Protein AF-0000000076176152 (afdb_homodimer)

Structure (mmCIF, N/CA/C/O backbone):
data_AF-0000000076176152-model_v1
#
loop_
_entity.id
_entity.type
_entity.pdbx_description
1 polymer 'Uncharacterized protein'
#
loop_
_atom_site.group_PDB
_atom_site.id
_atom_site.type_symbol
_atom_site.label_atom_id
_atom_site.label_alt_id
_atom_site.label_comp_id
_atom_site.label_asym_id
_atom_site.label_entity_id
_atom_site.label_seq_id
_atom_site.pdbx_PDB_ins_code
_atom_site.Cartn_x
_atom_site.Cartn_y
_atom_site.Cartn_z
_atom_site.occupancy
_atom_site.B_iso_or_equiv
_atom_site.auth_seq_id
_atom_site.auth_comp_id
_atom_site.auth_asym_id
_atom_site.auth_atom_id
_atom_site.pdbx_PDB_model_num
ATOM 1 N N . LEU A 1 1 ? -5.02 22.609 -7.27 1 55.72 1 LEU A N 1
ATOM 2 C CA . LEU A 1 1 ? -5.41 21.344 -6.672 1 55.72 1 LEU A CA 1
ATOM 3 C C . LEU A 1 1 ? -4.227 20.688 -5.973 1 55.72 1 LEU A C 1
ATOM 5 O O . LEU A 1 1 ? -3.133 20.594 -6.535 1 55.72 1 LEU A O 1
ATOM 9 N N . HIS A 1 2 ? -4.285 20.516 -4.711 1 80.12 2 HIS A N 1
ATOM 10 C CA . HIS A 1 2 ? -3.158 20.141 -3.863 1 80.12 2 HIS A CA 1
ATOM 11 C C . HIS A 1 2 ? -3.021 18.625 -3.76 1 80.12 2 HIS A C 1
ATOM 13 O O . HIS A 1 2 ? -4.023 17.906 -3.781 1 80.12 2 HIS A O 1
ATOM 19 N N . GLU A 1 3 ? -1.882 18.219 -3.873 1 90.06 3 GLU A N 1
ATOM 20 C CA . GLU A 1 3 ? -1.58 16.828 -3.58 1 90.06 3 GLU A CA 1
ATOM 21 C C . GLU A 1 3 ? -1.782 16.516 -2.1 1 90.06 3 GLU A C 1
ATOM 23 O O . GLU A 1 3 ? -1.486 17.344 -1.239 1 90.06 3 GLU A O 1
ATOM 28 N N . LYS A 1 4 ? -2.385 15.344 -1.903 1 93.75 4 LYS A N 1
ATOM 29 C CA . LYS A 1 4 ? -2.682 14.945 -0.53 1 93.75 4 LYS A CA 1
ATOM 30 C C . LYS A 1 4 ? -2.088 13.578 -0.216 1 93.75 4 LYS A C 1
ATOM 32 O O . LYS A 1 4 ? -1.92 12.742 -1.111 1 93.75 4 LYS A O 1
ATOM 37 N N . LEU A 1 5 ? -1.792 13.422 1.009 1 95.94 5 LEU A N 1
ATOM 38 C CA . LEU A 1 5 ? -1.382 12.141 1.573 1 95.94 5 LEU A CA 1
ATOM 39 C C . LEU A 1 5 ? -2.301 11.734 2.719 1 95.94 5 LEU A C 1
ATOM 41 O O . LEU A 1 5 ? -2.502 12.5 3.662 1 95.94 5 LEU A O 1
ATOM 45 N N . LEU A 1 6 ? -2.947 10.594 2.566 1 96.69 6 LEU A N 1
ATOM 46 C CA . LEU A 1 6 ? -3.742 10.023 3.648 1 96.69 6 LEU A CA 1
ATOM 47 C C . LEU A 1 6 ? -2.93 9.008 4.441 1 96.69 6 LEU A C 1
ATOM 49 O O . LEU A 1 6 ? -2.197 8.203 3.857 1 96.69 6 LEU A O 1
ATOM 53 N N . PHE A 1 7 ? -3.098 9.094 5.746 1 98.12 7 PHE A N 1
ATOM 54 C CA . PHE A 1 7 ? -2.34 8.141 6.547 1 98.12 7 PHE A CA 1
ATOM 55 C C . PHE A 1 7 ? -3.096 7.777 7.82 1 98.12 7 PHE A C 1
ATOM 57 O O . PHE A 1 7 ? -3.967 8.531 8.266 1 98.12 7 PHE A O 1
ATOM 64 N N . SER A 1 8 ? -2.787 6.633 8.312 1 98.25 8 SER A N 1
ATOM 65 C CA . SER A 1 8 ? -3.322 6.223 9.609 1 98.25 8 SER A CA 1
ATOM 66 C C . SER A 1 8 ? -2.307 6.453 10.727 1 98.25 8 SER A C 1
ATOM 68 O O . SER A 1 8 ? -1.1 6.32 10.508 1 98.25 8 SER A O 1
ATOM 70 N N . ARG A 1 9 ? -2.797 6.719 11.805 1 97 9 ARG A N 1
ATOM 71 C CA . ARG A 1 9 ? -2.029 6.906 13.031 1 97 9 ARG A CA 1
ATOM 72 C C . ARG A 1 9 ? -2.812 6.418 14.25 1 97 9 ARG A C 1
ATOM 74 O O . ARG A 1 9 ? -3.77 7.062 14.68 1 97 9 ARG A O 1
ATOM 81 N N . THR A 1 10 ? -2.311 5.309 14.789 1 95.25 10 THR A N 1
ATOM 82 C CA . THR A 1 10 ? -3.076 4.672 15.859 1 95.25 10 THR A CA 1
ATOM 83 C C . THR A 1 10 ? -4.512 4.418 15.406 1 95.25 10 THR A C 1
ATOM 85 O O . THR A 1 10 ? -4.762 3.562 14.555 1 95.25 10 THR A O 1
ATOM 88 N N . LEU A 1 11 ? -5.473 5.227 16.031 1 96.94 11 LEU A N 1
ATOM 89 C CA . LEU A 1 11 ? -6.879 4.977 15.727 1 96.94 11 LEU A CA 1
ATOM 90 C C . LEU A 1 11 ? -7.445 6.086 14.844 1 96.94 11 LEU A C 1
ATOM 92 O O . LEU A 1 11 ? -8.664 6.211 14.703 1 96.94 11 LEU A O 1
ATOM 96 N N . LYS A 1 12 ? -6.559 6.816 14.25 1 96.12 12 LYS A N 1
ATOM 97 C CA . LYS A 1 12 ? -7.008 7.965 13.477 1 96.12 12 LYS A CA 1
ATOM 98 C C . LYS A 1 12 ? -6.656 7.801 12 1 96.12 12 LYS A C 1
ATOM 100 O O . LYS A 1 12 ? -5.609 7.242 11.664 1 96.12 12 LYS A O 1
ATOM 105 N N . LEU A 1 13 ? -7.508 8.281 11.148 1 96.69 13 LEU A N 1
ATOM 106 C CA . LEU A 1 13 ? -7.211 8.562 9.75 1 96.69 13 LEU A CA 1
ATOM 107 C C . LEU A 1 13 ? -7.016 10.055 9.523 1 96.69 13 LEU A C 1
ATOM 109 O O . LEU A 1 13 ? -7.848 10.867 9.938 1 96.69 13 LEU A O 1
ATOM 113 N N . LYS A 1 14 ? -5.934 10.367 8.891 1 96 14 LYS A N 1
ATOM 114 C CA . LYS A 1 14 ? -5.57 11.773 8.727 1 96 14 LYS A CA 1
ATOM 115 C C . LYS A 1 14 ? -5.195 12.07 7.277 1 96 14 LYS A C 1
ATOM 117 O O . LYS A 1 14 ? -4.93 11.156 6.496 1 96 14 LYS A O 1
ATOM 122 N N . GLU A 1 15 ? -5.281 13.375 7.004 1 95.06 15 GLU A N 1
ATOM 123 C CA . GLU A 1 15 ? -4.898 13.898 5.695 1 95.06 15 GLU A CA 1
ATOM 124 C C . GLU A 1 15 ? -3.83 14.977 5.824 1 95.06 15 GLU A C 1
ATOM 126 O O . GLU A 1 15 ? -3.945 15.875 6.664 1 95.06 15 GLU A O 1
ATOM 131 N N . LEU A 1 16 ? -2.832 14.82 5.02 1 94.75 16 LEU A N 1
ATOM 132 C CA . LEU A 1 16 ? -1.774 15.82 4.914 1 94.75 16 LEU A CA 1
ATOM 133 C C . LEU A 1 16 ? -1.813 16.516 3.555 1 94.75 16 LEU A C 1
ATOM 135 O O . LEU A 1 16 ? -1.821 15.844 2.516 1 94.75 16 LEU A O 1
ATOM 139 N N . ASP A 1 17 ? -1.884 17.859 3.598 1 93.31 17 ASP A N 1
ATOM 140 C CA . ASP A 1 17 ? -1.675 18.625 2.381 1 93.31 17 ASP A CA 1
ATOM 141 C C . ASP A 1 17 ? -0.188 18.766 2.061 1 93.31 17 ASP A C 1
ATOM 143 O O . ASP A 1 17 ? 0.559 19.406 2.805 1 93.31 17 ASP A O 1
ATOM 147 N N . LEU A 1 18 ? 0.203 18.234 0.979 1 92.81 18 LEU A N 1
ATOM 148 C CA . LEU A 1 18 ? 1.629 18.141 0.683 1 92.81 18 LEU A CA 1
ATOM 149 C C . LEU A 1 18 ? 2.176 19.5 0.25 1 92.81 18 LEU A C 1
ATOM 151 O O . LEU A 1 18 ? 3.391 19.719 0.242 1 92.81 18 LEU A O 1
ATOM 155 N N . ASP A 1 19 ? 1.324 20.391 -0.108 1 89.19 19 ASP A N 1
ATOM 156 C CA . ASP A 1 19 ? 1.738 21.734 -0.515 1 89.19 19 ASP A CA 1
ATOM 157 C C . ASP A 1 19 ? 1.866 22.656 0.692 1 89.19 19 ASP A C 1
ATOM 159 O O . ASP A 1 19 ? 2.859 23.375 0.827 1 89.19 19 ASP A O 1
ATOM 163 N N . THR A 1 20 ? 0.903 22.609 1.558 1 91.19 20 THR A N 1
ATOM 164 C CA . THR A 1 20 ? 0.852 23.562 2.66 1 91.19 20 THR A CA 1
ATOM 165 C C . THR A 1 20 ? 1.437 22.953 3.932 1 91.19 20 THR A C 1
ATOM 167 O O . THR A 1 20 ? 1.798 23.672 4.863 1 91.19 20 THR A O 1
ATOM 170 N N . GLY A 1 21 ? 1.42 21.609 4.023 1 91.69 21 GLY A N 1
ATOM 171 C C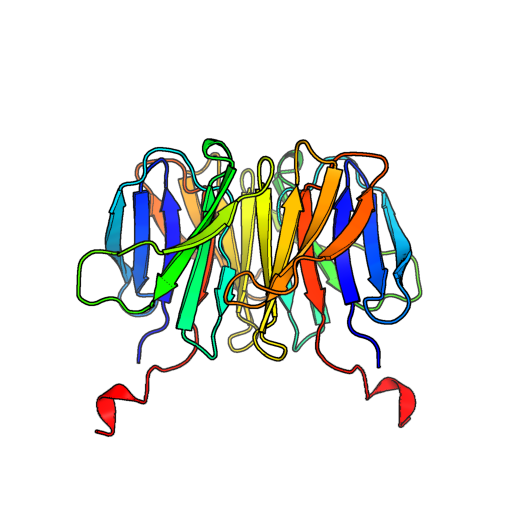A . GLY A 1 21 ? 1.888 20.938 5.227 1 91.69 21 GLY A CA 1
ATOM 172 C C . GLY A 1 21 ? 0.817 20.812 6.297 1 91.69 21 GLY A C 1
ATOM 173 O O . GLY A 1 21 ? 1.084 20.328 7.395 1 91.69 21 GLY A O 1
ATOM 174 N N . VAL A 1 22 ? -0.355 21.188 6.035 1 93.12 22 VAL A N 1
ATOM 175 C CA . VAL A 1 22 ? -1.443 21.141 7.004 1 93.12 22 VAL A CA 1
ATOM 176 C C . VAL A 1 22 ? -1.968 19.719 7.141 1 93.12 22 VAL A C 1
ATOM 178 O O . VAL A 1 22 ? -2.174 19.031 6.137 1 93.12 22 VAL A O 1
ATOM 181 N N . VAL A 1 23 ? -2.131 19.266 8.414 1 94.06 23 VAL A N 1
ATOM 182 C CA . VAL A 1 23 ? -2.68 17.953 8.711 1 94.06 23 VAL A CA 1
ATOM 183 C C . VAL A 1 23 ? -4.09 18.094 9.281 1 94.06 23 VAL A C 1
ATOM 185 O O . VAL A 1 23 ? -4.312 18.875 10.203 1 94.06 23 VAL A O 1
ATOM 188 N N . LYS A 1 24 ? -4.953 17.359 8.711 1 93.25 24 LYS A N 1
ATOM 189 C CA . LYS A 1 24 ? -6.332 17.344 9.195 1 93.25 24 LYS A CA 1
ATOM 190 C C . LYS A 1 24 ? -6.758 15.922 9.562 1 93.25 24 LYS A C 1
ATOM 192 O O . LYS A 1 24 ? -6.395 14.961 8.883 1 93.25 24 LYS A O 1
ATOM 197 N N . GLU A 1 25 ? -7.578 15.781 10.609 1 94.38 25 GLU A N 1
ATOM 198 C CA . GLU A 1 25 ? -8.133 14.484 10.992 1 94.38 25 GLU A CA 1
ATOM 199 C C . GLU A 1 25 ? -9.406 14.18 10.195 1 94.38 25 GLU A C 1
ATOM 201 O O . GLU A 1 25 ? -10.289 15.031 10.078 1 94.38 25 GLU A O 1
ATOM 206 N N . LEU A 1 26 ? -9.453 13.023 9.688 1 95.12 26 LEU A N 1
ATOM 207 C CA . LEU A 1 26 ? -10.602 12.641 8.875 1 95.12 26 LEU A CA 1
ATOM 208 C C . LEU A 1 26 ? -11.586 11.797 9.68 1 95.12 26 LEU A C 1
ATOM 210 O O . LEU A 1 26 ? -12.797 11.938 9.523 1 95.12 26 LEU A O 1
ATOM 214 N N . ALA A 1 27 ? -11.094 10.883 10.477 1 95.56 27 ALA A N 1
ATOM 215 C CA . ALA A 1 27 ? -11.945 9.953 11.211 1 95.56 27 ALA A CA 1
ATOM 216 C C . ALA A 1 27 ? -11.195 9.336 12.391 1 95.56 27 ALA A C 1
ATOM 218 O O . ALA A 1 27 ? -9.961 9.281 12.391 1 95.56 27 ALA A O 1
ATOM 219 N N . THR A 1 28 ? -11.953 8.914 13.375 1 95.88 28 THR A N 1
ATOM 220 C CA . THR A 1 28 ? -11.469 8.047 14.453 1 95.88 28 THR A CA 1
ATOM 221 C C . THR A 1 28 ? -12.016 6.633 14.289 1 95.88 28 THR A C 1
ATOM 223 O O . THR A 1 28 ? -13.227 6.441 14.148 1 95.88 28 THR A O 1
ATOM 226 N N . LEU A 1 29 ? -11.156 5.676 14.289 1 96.31 29 LEU A N 1
ATOM 227 C CA . LEU A 1 29 ? -11.531 4.285 14.062 1 96.31 29 LEU A CA 1
ATOM 228 C C . LEU A 1 29 ? -11.469 3.488 15.359 1 96.31 29 LEU A C 1
ATOM 230 O O . LEU A 1 29 ? -10.969 3.98 16.375 1 96.31 29 LEU A O 1
ATOM 234 N N . LYS A 1 30 ? -12.008 2.279 15.312 1 96.06 30 LYS A N 1
ATOM 235 C CA . LYS A 1 30 ? -12.016 1.417 16.5 1 96.06 30 LYS A CA 1
ATOM 236 C C . LYS A 1 30 ? -10.695 0.659 16.625 1 96.06 30 LYS A C 1
ATOM 238 O O . LYS A 1 30 ? -10.289 0.3 17.734 1 96.06 30 LYS A O 1
ATOM 243 N N . THR A 1 31 ? -10.086 0.367 15.531 1 97.31 31 THR A N 1
ATOM 244 C CA . THR A 1 31 ? -8.844 -0.396 15.523 1 97.31 31 THR A CA 1
ATOM 245 C C . THR A 1 31 ? -7.836 0.224 14.562 1 97.31 31 THR A C 1
ATOM 247 O O . THR A 1 31 ? -8.195 1.064 13.734 1 97.31 31 THR A O 1
ATOM 250 N N . VAL 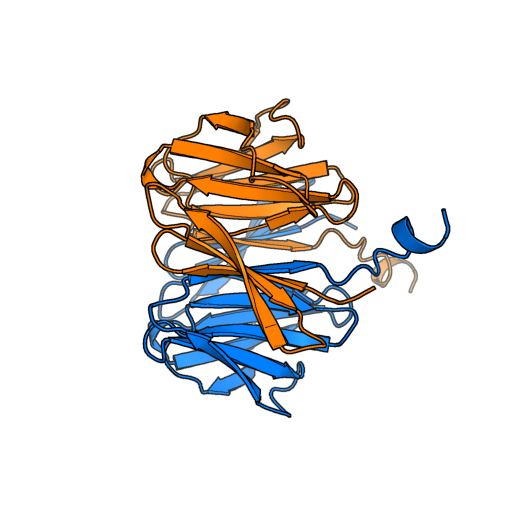A 1 32 ? -6.59 -0.174 14.664 1 97.06 32 VAL A N 1
ATOM 251 C CA . VAL A 1 32 ? -5.484 0.324 13.852 1 97.06 32 VAL A CA 1
ATOM 252 C C . VAL A 1 32 ? -5.664 -0.124 12.406 1 97.06 32 VAL A C 1
ATOM 254 O O . VAL A 1 32 ? -6.277 -1.162 12.141 1 97.06 32 VAL A O 1
ATOM 257 N N . VAL A 1 33 ? -5.191 0.683 11.5 1 98.12 33 VAL A N 1
ATOM 258 C CA . VAL A 1 33 ? -5.215 0.406 10.07 1 98.12 33 VAL A CA 1
ATOM 259 C C . VAL A 1 33 ? -3.789 0.202 9.555 1 98.12 33 VAL A C 1
ATOM 261 O O . VAL A 1 33 ? -2.949 1.1 9.664 1 98.12 33 VAL A O 1
ATOM 264 N N . TYR A 1 34 ? -3.541 -0.94 8.844 1 98 34 TYR A N 1
ATOM 265 C CA . TYR A 1 34 ? -2.176 -1.316 8.492 1 98 34 TYR A CA 1
ATOM 266 C C . TYR A 1 34 ? -1.872 -0.985 7.039 1 98 34 TYR A C 1
ATOM 268 O O . TYR A 1 34 ? -0.709 -0.975 6.625 1 98 34 TYR A O 1
ATOM 276 N N . SER A 1 35 ? -2.887 -0.742 6.227 1 98.69 35 SER A N 1
ATOM 277 C CA . SER A 1 35 ? -2.748 -0.471 4.801 1 98.69 35 SER A CA 1
ATOM 278 C C . SER A 1 35 ? -3.883 0.413 4.289 1 98.69 35 SER A C 1
ATOM 280 O O . SER A 1 35 ? -4.953 0.471 4.902 1 98.69 35 SER A O 1
ATOM 282 N N . LEU A 1 36 ? -3.623 1.068 3.209 1 98.69 36 LEU A N 1
ATOM 283 C CA . LEU A 1 36 ? -4.598 1.879 2.49 1 98.69 36 LEU A CA 1
ATOM 284 C C . LEU A 1 36 ? -4.402 1.757 0.983 1 98.69 36 LEU A C 1
ATOM 286 O O . LEU A 1 36 ? -3.273 1.602 0.511 1 98.69 36 LEU A O 1
ATOM 290 N N . ALA A 1 37 ? -5.441 1.855 0.293 1 98.31 37 ALA A N 1
ATOM 291 C CA . ALA A 1 37 ? -5.375 1.956 -1.163 1 98.31 37 ALA A CA 1
ATOM 292 C C . ALA A 1 37 ? -6.344 3.012 -1.685 1 98.31 37 ALA A C 1
ATOM 294 O O . ALA A 1 37 ? -7.395 3.248 -1.086 1 98.31 37 ALA A O 1
ATOM 295 N N . TYR A 1 38 ? -5.98 3.643 -2.762 1 96.25 38 TYR A N 1
ATOM 296 C CA . TYR A 1 38 ? -6.766 4.727 -3.34 1 96.25 38 TYR A CA 1
ATOM 297 C C . TYR A 1 38 ? -7.105 4.438 -4.797 1 96.25 38 TYR A C 1
ATOM 299 O O . TYR A 1 38 ? -6.23 4.074 -5.582 1 96.25 38 TYR A O 1
ATOM 307 N N . ASP A 1 39 ? -8.344 4.52 -5.086 1 95.25 39 ASP A N 1
ATOM 308 C CA . ASP A 1 39 ? -8.836 4.504 -6.457 1 95.25 39 ASP A CA 1
ATOM 309 C C . ASP A 1 39 ? -8.844 5.91 -7.055 1 95.25 39 ASP A C 1
ATOM 311 O O . ASP A 1 39 ? -9.789 6.676 -6.84 1 95.25 39 ASP A O 1
ATOM 315 N N . VAL A 1 40 ? -7.949 6.148 -7.848 1 90.88 40 VAL A N 1
ATOM 316 C CA . VAL A 1 40 ? -7.746 7.508 -8.344 1 90.88 40 VAL A CA 1
ATOM 317 C C . VAL A 1 40 ? -8.859 7.871 -9.32 1 90.88 40 VAL A C 1
ATOM 319 O O . VAL A 1 40 ? -9.164 9.047 -9.516 1 90.88 40 VAL A O 1
ATOM 322 N N . LYS A 1 41 ? -9.445 6.945 -9.914 1 91 41 LYS A N 1
ATOM 323 C CA . LYS A 1 41 ? -10.461 7.207 -10.93 1 91 41 LYS A CA 1
ATOM 324 C C . LYS A 1 41 ? -11.812 7.504 -10.289 1 91 41 LYS A C 1
ATOM 326 O O . LYS A 1 41 ? -12.422 8.539 -10.562 1 91 41 LYS A O 1
ATOM 331 N N . GLU A 1 42 ? -12.281 6.609 -9.445 1 93.12 42 GLU A N 1
ATOM 332 C CA . GLU A 1 42 ? -13.602 6.777 -8.852 1 93.12 42 GLU A CA 1
ATOM 333 C C . GLU A 1 42 ? -13.508 7.504 -7.512 1 93.12 42 GLU A C 1
ATOM 335 O O . GLU A 1 42 ? -14.531 7.836 -6.906 1 93.12 42 GLU A O 1
ATOM 340 N N . ARG A 1 43 ? -12.359 7.684 -7.047 1 93.19 43 ARG A N 1
ATOM 341 C CA . ARG A 1 43 ? -12.055 8.516 -5.887 1 93.19 43 ARG A CA 1
ATOM 342 C C . ARG A 1 43 ? -12.617 7.906 -4.609 1 93.19 43 ARG A C 1
ATOM 344 O O . ARG A 1 43 ? -13.297 8.586 -3.84 1 93.19 43 ARG A O 1
ATOM 351 N N . TYR A 1 44 ? -12.242 6.652 -4.355 1 95.5 44 TYR A N 1
ATOM 352 C CA . TYR A 1 44 ? -12.508 5.961 -3.098 1 95.5 44 TYR A CA 1
ATOM 353 C C . TYR A 1 44 ? -11.203 5.551 -2.418 1 95.5 44 TYR A C 1
ATOM 355 O O . TYR A 1 44 ? -10.25 5.148 -3.086 1 95.5 44 TYR A O 1
ATOM 363 N N . VAL A 1 45 ? -11.25 5.66 -1.128 1 97.12 45 VAL A N 1
ATOM 364 C CA . VAL A 1 45 ? -10.164 5.105 -0.32 1 97.12 45 VAL A CA 1
ATOM 365 C C . VAL A 1 45 ? -10.625 3.799 0.324 1 97.12 45 VAL A C 1
ATOM 367 O O . VAL A 1 45 ? -11.703 3.736 0.924 1 97.12 45 VAL A O 1
ATOM 370 N N . TYR A 1 46 ? -9.828 2.771 0.196 1 98.69 46 TYR A N 1
ATOM 371 C CA . TYR A 1 46 ? -10.117 1.468 0.777 1 98.69 46 TYR A CA 1
ATOM 372 C C . TYR A 1 46 ? -9.312 1.243 2.053 1 98.69 46 TYR A C 1
ATOM 374 O O . TYR A 1 46 ? -8.109 1.521 2.092 1 98.69 46 TYR A O 1
ATOM 382 N N . VAL A 1 47 ? -10.047 0.742 3.051 1 98.75 47 VAL A N 1
ATOM 383 C CA . VAL A 1 47 ? -9.492 0.652 4.398 1 98.75 47 VAL A CA 1
ATOM 384 C C . VAL A 1 47 ? -9.75 -0.741 4.969 1 98.75 47 VAL A C 1
ATOM 386 O O . VAL A 1 47 ? -10.797 -0.987 5.574 1 98.75 47 VAL A O 1
ATOM 389 N N . PRO A 1 48 ? -8.805 -1.618 4.816 1 98.75 48 PRO A N 1
ATOM 390 C CA . PRO A 1 48 ? -8.969 -2.912 5.484 1 98.75 48 PRO A CA 1
ATOM 391 C C . PRO A 1 48 ? -8.984 -2.793 7.004 1 98.75 48 PRO A C 1
ATOM 393 O O . PRO A 1 48 ? -8.094 -2.172 7.59 1 98.75 48 PRO A O 1
ATOM 396 N N . ARG A 1 49 ? -9.984 -3.383 7.613 1 98.31 49 ARG A N 1
ATOM 397 C CA . ARG A 1 49 ? -10.109 -3.424 9.07 1 98.31 49 ARG A CA 1
ATOM 398 C C . ARG A 1 49 ? -9.711 -4.793 9.609 1 98.31 49 ARG A C 1
ATOM 400 O O . ARG A 1 49 ? -10.562 -5.668 9.781 1 98.31 49 ARG A O 1
ATOM 407 N N . TYR A 1 50 ? -8.445 -4.859 9.859 1 98.06 50 TYR A N 1
ATOM 408 C CA . TYR A 1 50 ? -7.777 -6.109 10.195 1 98.06 50 TYR A CA 1
ATOM 409 C C . TYR A 1 50 ? -8.539 -6.855 11.281 1 98.06 50 TYR A C 1
ATOM 411 O O . TYR A 1 50 ? -8.891 -8.023 11.109 1 98.06 50 TYR A O 1
ATOM 419 N N . TYR A 1 51 ? -8.867 -6.195 12.336 1 97.81 51 TYR A N 1
ATOM 420 C CA . TYR A 1 51 ? -9.438 -6.828 13.523 1 97.81 51 TYR A CA 1
ATOM 421 C C . TYR A 1 51 ? -10.945 -6.996 13.367 1 97.81 51 TYR A C 1
ATOM 423 O O . TYR A 1 51 ? -11.57 -7.758 14.109 1 97.81 51 TYR A O 1
ATOM 431 N N . GLU A 1 52 ? -11.586 -6.289 12.43 1 97.81 52 GLU A N 1
ATOM 432 C CA . GLU A 1 52 ? -13.039 -6.32 12.258 1 97.81 52 GLU A CA 1
ATOM 433 C C . GLU A 1 52 ? -13.438 -7.25 11.117 1 97.81 52 GLU A C 1
ATOM 435 O O . GLU A 1 52 ? -14.625 -7.496 10.891 1 97.81 52 GLU A O 1
ATOM 440 N N . SER A 1 53 ? -12.469 -7.73 10.352 1 98.12 53 SER A N 1
ATOM 441 C CA . SER A 1 53 ? -12.68 -8.695 9.273 1 98.12 53 SER A CA 1
ATOM 442 C C . SER A 1 53 ? -13.594 -8.117 8.195 1 98.12 53 SER A C 1
ATOM 444 O O . SER A 1 53 ? -14.539 -8.781 7.762 1 98.12 53 SER A O 1
ATOM 446 N N . VAL A 1 54 ? -13.359 -6.93 7.828 1 98.38 54 VAL A N 1
ATOM 447 C CA . VAL A 1 54 ? -14.086 -6.227 6.777 1 98.38 54 VAL A CA 1
ATOM 448 C C . VAL A 1 54 ? -13.148 -5.27 6.051 1 98.38 54 VAL A C 1
ATOM 450 O O . VAL A 1 54 ? -12.094 -4.898 6.578 1 98.38 54 VAL A O 1
ATOM 453 N N . ILE A 1 55 ? -13.43 -5.004 4.844 1 98.81 55 ILE A N 1
ATOM 454 C CA . ILE A 1 55 ? -12.828 -3.875 4.145 1 98.81 55 ILE A CA 1
ATOM 455 C C . ILE A 1 55 ? -13.875 -2.787 3.912 1 98.81 55 ILE A C 1
ATOM 457 O O . ILE A 1 55 ? -14.93 -3.047 3.33 1 98.81 55 ILE A O 1
ATOM 461 N N . HIS A 1 56 ? -13.57 -1.598 4.402 1 98.62 56 HIS A N 1
ATOM 462 C CA . HIS A 1 56 ? -14.398 -0.418 4.188 1 98.62 56 HIS A CA 1
ATOM 463 C C . HIS A 1 56 ? -13.844 0.445 3.057 1 98.62 56 HIS A C 1
ATOM 465 O O . HIS A 1 56 ? -12.68 0.302 2.672 1 98.62 56 HIS A O 1
ATOM 471 N N . ARG A 1 57 ? -14.711 1.267 2.551 1 98.12 57 ARG A N 1
ATOM 472 C CA . ARG A 1 57 ? -14.258 2.369 1.707 1 98.12 57 ARG A CA 1
ATOM 473 C C . ARG A 1 57 ? -15.031 3.646 2.016 1 98.12 57 ARG A C 1
ATOM 475 O O . ARG A 1 57 ? -16.047 3.609 2.711 1 98.12 57 ARG A O 1
ATOM 482 N N . PHE A 1 58 ? -14.523 4.746 1.58 1 96.62 58 PHE A N 1
ATOM 483 C CA . PHE A 1 58 ? -15.227 6.023 1.636 1 96.62 58 PHE A CA 1
ATOM 484 C C . PHE A 1 58 ? -14.82 6.91 0.466 1 96.62 58 PHE A C 1
ATOM 486 O O . PHE A 1 58 ? -13.711 6.805 -0.049 1 96.62 58 PHE A O 1
ATOM 493 N 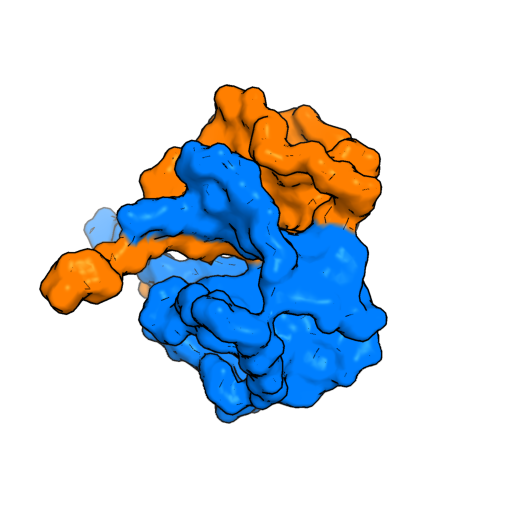N . PRO A 1 59 ? -15.797 7.727 0.011 1 93.69 59 PRO A N 1
ATOM 494 C CA . PRO A 1 59 ? -15.438 8.695 -1.03 1 93.69 59 PRO A CA 1
ATOM 495 C C . PRO A 1 59 ? -14.438 9.742 -0.542 1 93.69 59 PRO A C 1
ATOM 497 O O . PRO A 1 59 ? -14.523 10.195 0.603 1 93.69 59 PRO A O 1
ATOM 500 N N . TYR A 1 60 ? -13.523 10.133 -1.449 1 90.69 60 TYR A N 1
ATOM 501 C CA . TYR A 1 60 ? -12.492 11.117 -1.137 1 90.69 60 TYR A CA 1
ATOM 502 C C . TYR A 1 60 ? -12.312 12.102 -2.289 1 90.69 60 TYR A C 1
ATOM 504 O O . TYR A 1 60 ? -12.227 11.688 -3.451 1 90.69 60 TYR A O 1
ATOM 512 N N . PRO A 1 61 ? -12.312 13.469 -2.055 1 83.06 61 PRO A N 1
ATOM 513 C CA . PRO A 1 61 ? -12.43 14.117 -0.744 1 83.06 61 PRO A CA 1
ATOM 514 C C . PRO A 1 61 ? -13.867 14.125 -0.222 1 83.06 61 PRO A C 1
ATOM 516 O O . PRO A 1 61 ? -14.805 13.867 -0.98 1 83.06 61 PRO A O 1
ATOM 519 N N . ASN A 1 62 ? -13.805 14.109 1.198 1 72.5 62 ASN A N 1
ATOM 520 C CA . ASN A 1 62 ? -15.102 14.219 1.86 1 72.5 62 ASN A CA 1
ATOM 521 C C . ASN A 1 62 ? -15.172 15.469 2.736 1 72.5 62 ASN A C 1
ATOM 523 O O . ASN A 1 62 ? -14.266 15.734 3.521 1 72.5 62 ASN A O 1
ATOM 527 N N . ASP A 1 63 ? -15.914 16.391 2.314 1 67.75 63 ASP A N 1
ATOM 528 C CA . ASP A 1 63 ? -16.078 17.641 3.049 1 67.75 63 ASP A CA 1
ATOM 529 C C . ASP A 1 63 ? -16.75 17.406 4.398 1 67.75 63 ASP A C 1
ATOM 531 O O . ASP A 1 63 ? -16.766 18.297 5.254 1 67.75 63 ASP A O 1
ATOM 535 N N . GLN A 1 64 ? -17.266 16.312 4.523 1 69.62 64 GLN A N 1
ATOM 536 C CA . GLN A 1 64 ? -18.016 15.977 5.727 1 69.62 64 GLN A CA 1
ATOM 537 C C . GLN A 1 64 ? -17.328 14.859 6.512 1 69.62 64 GLN A C 1
ATOM 539 O O . GLN A 1 64 ? -16.172 14.531 6.258 1 69.62 64 GLN A O 1
ATOM 544 N N . THR A 1 65 ? -17.969 14.406 7.469 1 81.88 65 THR A N 1
ATOM 545 C CA . THR A 1 65 ? -17.609 13.219 8.234 1 81.88 65 THR A CA 1
ATOM 546 C C . THR A 1 65 ? -17.469 12.008 7.32 1 81.88 65 THR A C 1
ATOM 548 O O . THR A 1 65 ? -18.281 11.797 6.43 1 81.88 65 THR A O 1
ATOM 551 N N . VAL A 1 66 ? -16.359 11.344 7.508 1 90.75 66 VAL A N 1
ATOM 552 C CA . VAL A 1 66 ? -16.125 10.141 6.707 1 90.75 66 VAL A CA 1
ATOM 553 C C . VAL A 1 66 ? -17.219 9.117 6.984 1 90.75 66 VAL A C 1
ATOM 555 O O . VAL A 1 66 ? -17.438 8.711 8.133 1 90.75 66 VAL A O 1
ATOM 558 N N . ASN A 1 67 ? -17.953 8.797 5.977 1 91.06 67 ASN A N 1
ATOM 559 C CA . ASN A 1 67 ? -18.922 7.703 6.023 1 91.06 67 ASN A CA 1
ATOM 560 C C . ASN A 1 67 ? -18.375 6.441 5.359 1 91.06 67 ASN A C 1
ATOM 562 O O . ASN A 1 67 ? -18.281 6.367 4.133 1 91.06 67 ASN A O 1
ATOM 566 N N . PHE A 1 68 ? -18.156 5.473 6.191 1 95.75 68 PHE A N 1
ATOM 567 C CA . PHE A 1 68 ? -17.578 4.23 5.695 1 95.75 68 PHE A CA 1
ATOM 568 C C . PHE A 1 68 ? -18.656 3.316 5.121 1 95.75 68 PHE A C 1
ATOM 570 O O . PHE A 1 68 ? -19.719 3.145 5.727 1 95.75 68 PHE A O 1
ATOM 577 N N . GLU A 1 69 ? -18.391 2.875 3.969 1 96.75 69 GLU A N 1
ATOM 578 C CA . GLU A 1 69 ? -19.172 1.805 3.365 1 96.75 69 GLU A CA 1
ATOM 579 C C . GLU A 1 69 ? -18.438 0.466 3.455 1 96.75 69 GLU A C 1
ATOM 581 O O . GLU A 1 69 ? -17.234 0.4 3.26 1 96.75 69 GLU A O 1
ATOM 586 N N . THR A 1 70 ? -19.203 -0.586 3.777 1 98.38 70 THR A N 1
ATOM 587 C CA . THR A 1 70 ? -18.609 -1.922 3.75 1 98.38 70 THR A CA 1
ATOM 588 C C . THR A 1 70 ? -18.531 -2.447 2.32 1 98.38 70 THR A C 1
ATOM 590 O O . THR A 1 70 ? -19.547 -2.533 1.623 1 98.38 70 THR A O 1
ATOM 593 N N . VAL A 1 71 ? -17.375 -2.77 1.886 1 98.75 71 VAL A N 1
ATOM 594 C CA . VAL A 1 71 ? -17.172 -3.318 0.549 1 98.75 71 VAL A CA 1
ATOM 595 C C . VAL A 1 71 ? -17.359 -4.832 0.579 1 98.75 71 VAL A C 1
ATOM 597 O O . VAL A 1 71 ? -18.125 -5.383 -0.215 1 98.75 71 VAL A O 1
ATOM 600 N N . VAL A 1 72 ? -16.688 -5.508 1.514 1 98.44 72 VAL A N 1
ATOM 601 C CA . VAL A 1 72 ? -16.703 -6.965 1.593 1 98.44 72 VAL A CA 1
ATOM 602 C C . VAL A 1 72 ? -16.344 -7.41 3.01 1 98.44 72 VAL A C 1
ATOM 604 O O . VAL A 1 72 ? -15.477 -6.812 3.654 1 98.44 72 VAL A O 1
ATOM 607 N N . SER A 1 73 ? -17.031 -8.375 3.568 1 98.19 73 SER A N 1
ATOM 608 C CA . SER A 1 73 ? -16.594 -9.109 4.754 1 98.19 73 SER A CA 1
ATOM 609 C C . SER A 1 73 ? -15.617 -10.219 4.391 1 98.19 73 SER A C 1
ATOM 611 O O . SER A 1 73 ? -15.891 -11.023 3.498 1 98.19 73 SER A O 1
ATOM 613 N N . THR A 1 74 ? -14.5 -10.266 4.973 1 97.25 74 THR A N 1
ATOM 614 C CA . THR A 1 74 ? -13.453 -11.219 4.633 1 97.25 74 THR A CA 1
ATOM 615 C C . THR A 1 74 ? -12.562 -11.492 5.844 1 97.25 74 THR A C 1
ATOM 617 O O . THR A 1 74 ? -12.461 -10.664 6.75 1 97.25 74 THR A O 1
ATOM 620 N N . GLN A 1 75 ? -11.906 -12.602 5.848 1 96.19 75 GLN A N 1
ATOM 621 C CA . GLN A 1 75 ? -11.148 -13.016 7.023 1 96.19 75 GLN A CA 1
ATOM 622 C C . GLN A 1 75 ? -9.836 -12.234 7.133 1 96.19 75 GLN A C 1
ATOM 624 O O . GLN A 1 75 ? -8.906 -12.469 6.363 1 96.19 75 GLN A O 1
ATOM 629 N N . ILE A 1 76 ? -9.664 -11.312 8.117 1 97.44 76 ILE A N 1
ATOM 630 C CA . ILE A 1 76 ? -8.508 -10.594 8.633 1 97.44 76 ILE A CA 1
ATOM 631 C C . ILE A 1 76 ? -7.699 -10.023 7.465 1 97.44 76 ILE A C 1
ATOM 633 O O . ILE A 1 76 ? -6.531 -10.367 7.285 1 97.44 76 ILE A O 1
ATOM 637 N N . PRO A 1 77 ? -8.391 -9.148 6.68 1 98.5 77 PRO A N 1
ATOM 638 C CA . PRO A 1 77 ? -7.652 -8.508 5.59 1 98.5 77 PRO A CA 1
ATOM 639 C C . PRO A 1 77 ? -6.484 -7.656 6.086 1 98.5 77 PRO A C 1
ATOM 641 O O . PRO A 1 77 ? -6.66 -6.809 6.961 1 98.5 77 PRO A O 1
ATOM 644 N N . TYR A 1 78 ? -5.285 -7.844 5.496 1 98.12 78 TYR A N 1
ATOM 645 C CA . TYR A 1 78 ? -4.09 -7.156 5.969 1 98.12 78 TYR A CA 1
ATOM 646 C C . TYR A 1 78 ? -3.68 -6.047 5.004 1 98.12 78 TYR A C 1
ATOM 648 O O . TYR A 1 78 ? -3.955 -4.871 5.25 1 98.12 78 TYR A O 1
ATOM 656 N N . HIS A 1 79 ? -3.199 -6.363 3.855 1 98.69 79 HIS A N 1
ATOM 657 C CA . HIS A 1 79 ? -2.715 -5.391 2.883 1 98.69 79 HIS A CA 1
ATOM 658 C C . HIS A 1 79 ? -3.635 -5.324 1.668 1 98.69 79 HIS A C 1
ATOM 660 O O . HIS A 1 79 ? -4.109 -6.352 1.184 1 98.69 79 HIS A O 1
ATOM 666 N N . VAL A 1 80 ? -3.832 -4.09 1.125 1 98.75 80 VAL A N 1
ATOM 667 C CA . VAL A 1 80 ? -4.711 -3.889 -0.023 1 98.75 80 VAL A CA 1
ATOM 668 C C . VAL A 1 80 ? -3.965 -3.133 -1.118 1 98.75 80 VAL A C 1
ATOM 670 O O . VAL A 1 80 ? -3.061 -2.344 -0.832 1 98.75 80 VAL A O 1
ATOM 673 N N . ALA A 1 81 ? -4.281 -3.359 -2.291 1 98.25 81 ALA A N 1
ATOM 674 C CA . ALA A 1 81 ? -3.938 -2.607 -3.496 1 98.25 81 ALA A CA 1
ATOM 675 C C . ALA A 1 81 ? -5.141 -2.48 -4.426 1 98.25 81 ALA A C 1
ATOM 677 O O . ALA A 1 81 ? -6.008 -3.355 -4.449 1 98.25 81 ALA A O 1
ATOM 678 N N . PHE A 1 82 ? -5.227 -1.402 -5.152 1 97.19 82 PHE A N 1
ATOM 679 C CA . PHE A 1 82 ? -6.371 -1.17 -6.02 1 97.19 82 PHE A CA 1
ATOM 680 C C . PHE A 1 82 ? -5.922 -0.882 -7.449 1 97.19 82 PHE A C 1
ATOM 682 O O . PHE A 1 82 ? -5.023 -0.066 -7.668 1 97.19 82 PHE A O 1
ATOM 689 N N . ASP A 1 83 ? -6.508 -1.576 -8.336 1 95.06 83 ASP A N 1
ATOM 690 C CA . ASP A 1 83 ? -6.324 -1.377 -9.766 1 95.06 83 ASP A CA 1
ATOM 691 C C . ASP A 1 83 ? -7.414 -0.477 -10.344 1 95.06 83 ASP A C 1
ATOM 693 O O . ASP A 1 83 ? -8.484 -0.956 -10.727 1 95.06 83 ASP A O 1
ATOM 697 N N . SER A 1 84 ? -7.09 0.771 -10.484 1 92.69 84 SER A N 1
ATOM 698 C CA . SER A 1 84 ? -8.094 1.747 -10.906 1 92.69 84 SER A CA 1
ATOM 699 C C . SER A 1 84 ? -8.484 1.542 -12.367 1 92.69 84 SER A C 1
ATOM 701 O O . SER A 1 84 ? -9.609 1.862 -12.766 1 92.69 84 SER A O 1
ATOM 703 N N . GLU A 1 85 ? -7.609 0.987 -13.117 1 88.81 85 GLU A N 1
ATOM 704 C CA . GLU A 1 85 ? -7.898 0.767 -14.531 1 88.81 85 GLU A CA 1
ATOM 705 C C . GLU A 1 85 ? -8.977 -0.298 -14.719 1 88.81 85 GLU A C 1
ATOM 707 O O . GLU A 1 85 ? -9.875 -0.143 -15.547 1 88.81 85 GLU A O 1
ATOM 712 N N . ASN A 1 86 ? -8.914 -1.325 -13.922 1 92.38 86 ASN A N 1
ATOM 713 C CA . ASN A 1 86 ? -9.828 -2.447 -14.086 1 92.38 86 ASN A CA 1
ATOM 714 C C . ASN A 1 86 ? -10.883 -2.48 -12.977 1 92.38 86 ASN A C 1
ATOM 716 O O . ASN A 1 86 ? -11.789 -3.312 -13.008 1 92.38 86 ASN A O 1
ATOM 720 N N . SER A 1 87 ? -10.758 -1.542 -12.047 1 96 87 SER A N 1
ATOM 721 C CA . SER A 1 87 ? -11.68 -1.426 -10.93 1 96 87 SER A CA 1
ATOM 722 C C . SER A 1 87 ? -11.703 -2.703 -10.094 1 96 87 SER A C 1
ATOM 724 O O . SER A 1 87 ? -12.773 -3.244 -9.805 1 96 87 SER A O 1
ATOM 726 N N . HIS A 1 88 ? -10.508 -3.184 -9.758 1 97.5 88 HIS A N 1
ATOM 727 C CA . HIS A 1 88 ? -10.367 -4.375 -8.93 1 97.5 88 HIS A CA 1
ATOM 728 C C . HIS A 1 88 ? -9.641 -4.055 -7.625 1 97.5 88 HIS A C 1
ATOM 730 O O . HIS A 1 88 ? -8.617 -3.367 -7.633 1 97.5 88 HIS A O 1
ATOM 736 N N . LEU A 1 89 ? -10.219 -4.559 -6.57 1 98.56 89 LEU A N 1
ATOM 737 C CA . LEU A 1 89 ? -9.594 -4.523 -5.254 1 98.56 89 LEU A CA 1
ATOM 738 C C . LEU A 1 89 ? -8.883 -5.84 -4.949 1 98.56 89 LEU A C 1
ATOM 740 O O . LEU A 1 89 ? -9.461 -6.914 -5.137 1 98.56 89 LEU A O 1
ATOM 744 N N . TYR A 1 90 ? -7.645 -5.805 -4.547 1 98.56 90 TYR A N 1
ATOM 745 C CA . TYR A 1 90 ? -6.875 -6.969 -4.129 1 98.56 90 TYR A CA 1
ATOM 746 C C . TYR A 1 90 ? -6.461 -6.855 -2.668 1 98.56 90 TYR A C 1
ATOM 748 O O . TYR A 1 90 ? -6.125 -5.766 -2.195 1 98.56 90 TYR A O 1
ATOM 756 N N . TRP A 1 91 ? -6.477 -8.008 -1.987 1 98.75 91 TRP A N 1
ATOM 757 C CA . TRP A 1 91 ? -5.969 -7.953 -0.619 1 98.75 91 TRP A CA 1
ATOM 758 C C . TRP A 1 91 ? -5.387 -9.297 -0.197 1 98.75 91 TRP A C 1
ATOM 760 O O . TRP A 1 91 ? -5.672 -10.328 -0.819 1 98.75 91 TRP A O 1
ATOM 770 N N . THR A 1 92 ? -4.535 -9.242 0.806 1 98.62 92 THR A N 1
ATOM 771 C CA . THR A 1 92 ? -4.008 -10.445 1.439 1 98.62 92 THR A CA 1
ATOM 772 C C . THR A 1 92 ? -4.785 -10.773 2.713 1 98.62 92 THR A C 1
ATOM 774 O O . THR A 1 92 ? -5.062 -9.891 3.521 1 98.62 92 THR A O 1
ATOM 777 N N . GLY A 1 93 ? -5.18 -12.047 2.848 1 97.81 93 GLY A N 1
ATOM 778 C CA . GLY A 1 93 ? -5.773 -12.531 4.082 1 97.81 93 GLY A CA 1
ATOM 779 C C . GLY A 1 93 ? -4.766 -13.164 5.023 1 97.81 93 GLY A C 1
ATOM 780 O O . GLY A 1 93 ? -4.238 -14.242 4.742 1 97.81 93 GLY A O 1
ATOM 781 N N . TYR A 1 94 ? -4.59 -12.523 6.141 1 96.31 94 TYR A N 1
ATOM 782 C CA . TYR A 1 94 ? -3.566 -12.984 7.07 1 96.31 94 TYR A CA 1
ATOM 783 C C . TYR A 1 94 ? -3.893 -14.375 7.598 1 96.31 94 TYR A C 1
ATOM 785 O O . TYR A 1 94 ? -3.031 -15.258 7.605 1 96.31 94 TYR A O 1
ATOM 793 N N . LEU A 1 95 ? -5.082 -14.602 8 1 92.38 95 LEU A N 1
ATOM 794 C CA . LEU A 1 95 ? -5.484 -15.875 8.57 1 92.38 95 LEU A CA 1
ATOM 795 C C . LEU A 1 95 ? -5.824 -16.891 7.48 1 92.38 95 LEU A C 1
ATOM 797 O O . LEU A 1 95 ? -5.453 -18.062 7.574 1 92.38 95 LEU A O 1
ATOM 801 N N . SER A 1 96 ? -6.496 -16.453 6.445 1 94.94 96 SER A N 1
ATOM 802 C CA . SER A 1 96 ? -6.957 -17.344 5.391 1 94.94 96 SER A CA 1
ATOM 803 C C . SER A 1 96 ? -5.797 -17.812 4.52 1 94.94 96 SER A C 1
ATOM 805 O O . SER A 1 96 ? -5.922 -18.797 3.783 1 94.94 96 SER A O 1
ATOM 807 N N . ARG A 1 97 ? -4.699 -17.047 4.516 1 97.06 97 ARG A N 1
ATOM 808 C CA . ARG A 1 97 ? -3.527 -17.297 3.686 1 97.06 97 ARG A CA 1
ATOM 809 C C . ARG A 1 97 ? -3.885 -17.25 2.203 1 97.06 97 ARG A C 1
ATOM 811 O O . ARG A 1 97 ? -3.422 -18.078 1.42 1 97.06 97 ARG A O 1
ATOM 818 N N . LYS A 1 98 ? -4.781 -16.344 1.891 1 97.31 98 LYS A N 1
ATOM 819 C CA . LYS A 1 98 ? -5.238 -16.156 0.514 1 97.31 98 LYS A CA 1
ATOM 820 C C . LYS A 1 98 ? -4.98 -14.742 0.025 1 97.31 98 LYS A C 1
ATOM 822 O O . LYS A 1 98 ? -4.918 -13.805 0.827 1 97.31 98 LYS A O 1
ATOM 827 N N . ILE A 1 99 ? -4.781 -14.656 -1.197 1 98.19 99 ILE A N 1
ATOM 828 C CA . ILE A 1 99 ? -4.949 -13.391 -1.903 1 98.19 99 ILE A CA 1
ATOM 829 C C . ILE A 1 99 ? -6.285 -13.383 -2.645 1 98.19 99 ILE A C 1
ATOM 831 O O . ILE A 1 99 ? -6.582 -14.305 -3.408 1 98.19 99 ILE A O 1
ATOM 835 N N . MET A 1 100 ? -7.031 -12.32 -2.381 1 98.38 100 MET A N 1
ATOM 836 C CA . MET A 1 100 ? -8.391 -12.242 -2.912 1 98.38 100 MET A CA 1
ATOM 837 C C . MET A 1 100 ? -8.57 -10.992 -3.766 1 98.38 100 MET A C 1
ATOM 839 O O . MET A 1 100 ? -7.766 -10.062 -3.689 1 98.38 100 MET A O 1
ATOM 843 N N . ARG A 1 101 ? -9.641 -11.062 -4.574 1 98.31 101 ARG A N 1
ATOM 844 C CA . ARG A 1 101 ? -10.008 -9.945 -5.441 1 98.31 101 ARG A CA 1
ATOM 845 C C . ARG A 1 101 ? -11.523 -9.773 -5.508 1 98.31 101 ARG A C 1
ATOM 847 O O . ARG A 1 101 ? -12.266 -10.758 -5.473 1 98.31 101 ARG A O 1
ATOM 854 N N . CYS A 1 102 ? -11.945 -8.602 -5.613 1 98.62 102 CYS A N 1
ATOM 855 C CA . CYS A 1 102 ? -13.328 -8.297 -5.969 1 98.62 102 CYS A CA 1
ATOM 856 C C . CYS A 1 102 ? -13.422 -6.988 -6.746 1 98.62 102 CYS A C 1
ATOM 858 O O . CYS A 1 102 ? -12.414 -6.301 -6.93 1 98.62 102 CYS A O 1
ATOM 860 N N . ASN A 1 103 ? -14.57 -6.734 -7.289 1 98.31 103 ASN A N 1
ATOM 861 C CA . ASN A 1 103 ? -14.82 -5.426 -7.883 1 98.31 103 ASN A CA 1
ATOM 862 C C . ASN A 1 103 ? -14.883 -4.332 -6.82 1 98.31 103 ASN A C 1
ATOM 864 O O . ASN A 1 103 ? -14.969 -4.625 -5.629 1 98.31 103 ASN A O 1
ATOM 868 N N . SER A 1 104 ? -14.906 -3.109 -7.266 1 97.88 104 SER A N 1
ATOM 869 C CA . SER A 1 104 ? -14.891 -1.962 -6.363 1 97.88 104 SER A CA 1
ATOM 870 C C . SER A 1 104 ? -16.109 -1.957 -5.453 1 97.88 104 SER A C 1
ATOM 872 O O . SER A 1 104 ? -16.078 -1.39 -4.359 1 97.88 104 SER A O 1
ATOM 874 N N . ASP A 1 105 ? -17.156 -2.598 -5.855 1 96.88 105 ASP A N 1
ATOM 875 C CA . ASP A 1 105 ? -18.391 -2.611 -5.07 1 96.88 105 ASP A CA 1
ATOM 876 C C . ASP A 1 105 ? -18.516 -3.895 -4.25 1 96.88 105 ASP A C 1
ATOM 878 O O . ASP A 1 105 ? -19.547 -4.16 -3.65 1 96.88 105 ASP A O 1
ATOM 882 N N . GLY A 1 106 ? -17.453 -4.715 -4.305 1 97.94 106 GLY A N 1
ATOM 883 C CA . GLY A 1 106 ? -17.438 -5.941 -3.521 1 97.94 106 GLY A CA 1
ATOM 884 C C . GLY A 1 106 ? -17.969 -7.141 -4.277 1 97.94 106 GLY A C 1
ATOM 885 O O . GLY A 1 106 ? -17.906 -8.273 -3.787 1 97.94 106 GLY A O 1
ATOM 886 N N . SER A 1 107 ? -18.5 -6.902 -5.434 1 97.94 107 SER A N 1
ATOM 887 C CA . SER A 1 107 ? -19.016 -8.008 -6.219 1 97.94 107 SER A CA 1
ATOM 888 C C . SER A 1 107 ? -17.906 -8.812 -6.867 1 97.94 107 SER A C 1
ATOM 890 O O . SER A 1 107 ? -16.75 -8.375 -6.898 1 97.94 107 SER A O 1
ATOM 892 N N . SER A 1 108 ? -18.141 -10.062 -7.312 1 98.06 108 SER A N 1
ATOM 893 C CA . SER A 1 108 ? -17.25 -10.953 -8.031 1 98.06 108 SER A CA 1
ATOM 894 C C . SER A 1 108 ? -16.062 -11.352 -7.156 1 98.06 108 SER A C 1
ATOM 896 O O . SER A 1 108 ? -14.906 -11.25 -7.586 1 98.06 108 SER A O 1
ATOM 898 N N . LEU A 1 109 ? -16.391 -11.703 -5.977 1 97.62 109 LEU A N 1
ATOM 899 C CA . LEU A 1 109 ? -15.375 -12.164 -5.043 1 97.62 109 LEU A CA 1
ATOM 900 C C . LEU A 1 109 ? -14.648 -13.391 -5.586 1 97.62 109 LEU A C 1
ATOM 902 O O . LEU A 1 109 ? -15.289 -14.375 -5.973 1 97.62 109 LEU A O 1
ATOM 906 N N . THR A 1 110 ? -13.367 -13.312 -5.691 1 97.25 110 THR A N 1
ATOM 907 C CA . THR A 1 110 ? -12.562 -14.352 -6.324 1 97.25 110 THR A CA 1
ATOM 908 C C . THR A 1 110 ? -11.312 -14.656 -5.496 1 97.25 110 THR A C 1
ATOM 910 O O . THR A 1 110 ? -10.641 -13.734 -5.023 1 97.25 110 THR A O 1
ATOM 913 N N . VAL A 1 111 ? -11.008 -15.953 -5.223 1 97 111 VAL A N 1
ATOM 914 C CA . VAL A 1 111 ? -9.719 -16.359 -4.672 1 97 111 VAL A CA 1
ATOM 915 C C . VAL A 1 111 ? -8.68 -16.438 -5.785 1 97 111 VAL A C 1
ATOM 917 O O . VAL A 1 111 ? -8.82 -17.234 -6.723 1 97 111 VAL A O 1
ATOM 920 N N . ILE A 1 112 ? -7.668 -15.688 -5.684 1 95.56 112 ILE A N 1
ATOM 921 C CA . ILE A 1 112 ? -6.695 -15.648 -6.77 1 95.56 112 ILE A CA 1
ATOM 922 C C . ILE A 1 112 ? -5.527 -16.578 -6.449 1 95.56 112 ILE A C 1
ATOM 924 O O . ILE A 1 112 ? -4.973 -17.219 -7.344 1 95.56 112 ILE A O 1
ATOM 928 N N . VAL A 1 113 ? -5.086 -16.594 -5.266 1 95.56 113 VAL A N 1
ATOM 929 C CA . VAL A 1 113 ? -3.996 -17.453 -4.812 1 95.56 113 VAL A CA 1
ATOM 930 C C . VAL A 1 113 ? -4.348 -18.047 -3.455 1 95.56 113 VAL A C 1
ATOM 932 O O . VAL A 1 113 ? -4.852 -17.359 -2.57 1 95.56 113 VAL A O 1
ATOM 935 N N . VAL A 1 114 ? -4.184 -19.312 -3.354 1 94.5 114 VAL A N 1
ATOM 936 C CA . VAL A 1 114 ? -4.078 -19.953 -2.045 1 94.5 114 VAL A CA 1
ATOM 937 C C . VAL A 1 114 ? -2.607 -20.156 -1.687 1 94.5 114 VAL A C 1
ATOM 939 O O . VAL A 1 114 ? -1.933 -21.016 -2.27 1 94.5 114 VAL A O 1
ATOM 942 N N . ALA A 1 115 ? -2.141 -19.422 -0.735 1 91.81 115 ALA A N 1
ATOM 943 C CA . ALA A 1 115 ? -0.713 -19.438 -0.425 1 91.81 115 ALA A CA 1
ATOM 944 C C . ALA A 1 115 ? -0.397 -20.5 0.626 1 91.81 115 ALA A C 1
ATOM 946 O O . ALA A 1 115 ? -1.238 -20.828 1.47 1 91.81 115 ALA A O 1
ATOM 947 N N . SER A 1 116 ? 0.736 -21.094 0.537 1 92.19 116 SER A N 1
ATOM 948 C CA . SER A 1 116 ? 1.175 -22.125 1.472 1 92.19 116 SER A CA 1
ATOM 949 C C . SER A 1 116 ? 1.468 -21.531 2.848 1 92.19 116 SER A C 1
ATOM 951 O O . SER A 1 116 ? 1.521 -22.25 3.842 1 92.19 116 SER A O 1
ATOM 953 N N . SER A 1 117 ? 1.816 -20.297 2.887 1 94.94 117 SER A N 1
ATOM 954 C CA . SER A 1 117 ? 2.023 -19.547 4.117 1 94.94 117 SER A CA 1
ATOM 955 C C . SER A 1 117 ? 1.421 -18.156 4.016 1 94.94 117 SER A C 1
ATOM 957 O O . SER A 1 117 ? 0.771 -17.812 3.023 1 94.94 117 SER A O 1
ATOM 959 N N . ILE A 1 118 ? 1.638 -17.281 5.035 1 95.44 118 ILE A N 1
ATOM 960 C CA . ILE A 1 118 ? 0.939 -16.016 5.195 1 95.44 118 ILE A CA 1
ATOM 961 C C . ILE A 1 118 ? 1.461 -15.008 4.176 1 95.44 118 ILE A C 1
ATOM 963 O O . ILE A 1 118 ? 2.627 -14.609 4.227 1 95.44 118 ILE A O 1
ATOM 967 N N . PRO A 1 119 ? 0.617 -14.664 3.207 1 97.69 119 PRO A N 1
ATOM 968 C CA . PRO A 1 119 ? 0.98 -13.492 2.408 1 97.69 119 PRO A CA 1
ATOM 969 C C . PRO A 1 119 ? 0.833 -12.18 3.182 1 97.69 119 PRO A C 1
ATOM 971 O O . PRO A 1 119 ? -0.096 -12.039 3.98 1 97.69 119 PRO A O 1
ATOM 974 N N . MET A 1 120 ? 1.712 -11.242 2.992 1 97.56 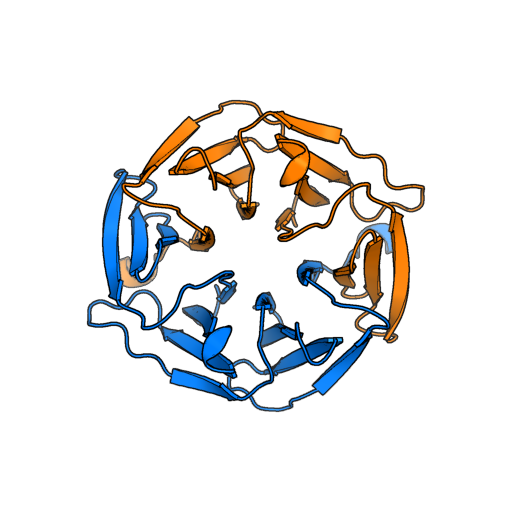120 MET A N 1
ATOM 975 C CA . MET A 1 120 ? 1.697 -9.992 3.742 1 97.56 120 MET A CA 1
ATOM 976 C C . MET A 1 120 ? 1.466 -8.797 2.814 1 97.56 120 MET A C 1
ATOM 978 O O . MET A 1 120 ? 0.326 -8.375 2.613 1 97.56 120 MET A O 1
ATOM 982 N N . ALA A 1 121 ? 2.41 -8.328 2.07 1 98.56 121 ALA A N 1
ATOM 983 C CA . ALA A 1 121 ? 2.32 -7.141 1.221 1 98.56 121 ALA A CA 1
ATOM 984 C C . ALA A 1 121 ? 2.014 -7.523 -0.225 1 98.56 121 ALA A C 1
ATOM 986 O O . ALA A 1 121 ? 2.391 -8.602 -0.68 1 98.56 121 ALA A O 1
ATOM 987 N N . LEU A 1 122 ? 1.377 -6.59 -0.966 1 98.31 122 LEU A N 1
ATOM 988 C CA . LEU A 1 122 ? 1.214 -6.793 -2.4 1 98.31 122 LEU A CA 1
ATOM 989 C C . LEU A 1 122 ? 1.189 -5.461 -3.143 1 98.31 122 LEU A C 1
ATOM 991 O O . LEU A 1 122 ? 0.915 -4.418 -2.543 1 98.31 122 LEU A O 1
ATOM 995 N N . THR A 1 123 ? 1.55 -5.43 -4.363 1 97.62 123 THR A N 1
ATOM 996 C CA . THR A 1 123 ? 1.441 -4.316 -5.297 1 97.62 123 THR A CA 1
ATOM 997 C C . THR A 1 123 ? 1.155 -4.816 -6.711 1 97.62 123 THR A C 1
ATOM 999 O O . THR A 1 123 ? 1.242 -6.02 -6.977 1 97.62 123 THR A O 1
ATOM 1002 N N . LEU A 1 124 ? 0.743 -3.932 -7.551 1 95.88 124 LEU A N 1
ATOM 1003 C CA . LEU A 1 124 ? 0.235 -4.316 -8.867 1 95.88 124 LEU A CA 1
ATOM 1004 C C . LEU A 1 124 ? 1.06 -3.674 -9.977 1 95.88 124 LEU A C 1
ATOM 1006 O O . LEU A 1 124 ? 1.453 -2.51 -9.867 1 95.88 124 LEU A O 1
ATOM 1010 N N . ASP A 1 125 ? 1.353 -4.406 -10.992 1 91.75 125 ASP A N 1
ATOM 1011 C CA . ASP A 1 125 ? 1.831 -3.906 -12.273 1 91.75 125 ASP A CA 1
ATOM 1012 C C . ASP A 1 125 ? 0.795 -4.137 -13.375 1 91.75 125 ASP A C 1
ATOM 1014 O O . ASP A 1 125 ? 0.759 -5.203 -13.984 1 91.75 125 ASP A O 1
ATOM 1018 N N . THR A 1 126 ? -0.039 -3.133 -13.531 1 80.12 126 THR A N 1
ATOM 1019 C CA . THR A 1 126 ? -1.143 -3.295 -14.469 1 80.12 126 THR A CA 1
ATOM 1020 C C . THR A 1 126 ? -0.773 -2.73 -15.836 1 80.12 126 THR A C 1
ATOM 1022 O O . THR A 1 126 ? -1.612 -2.678 -16.734 1 80.12 126 THR A O 1
ATOM 1025 N N . ILE A 1 127 ? 0.414 -2.041 -16.062 1 65.88 127 ILE A N 1
ATOM 1026 C CA . ILE A 1 127 ? 0.782 -1.435 -17.344 1 65.88 127 ILE A CA 1
ATOM 1027 C C . ILE A 1 127 ? 1.354 -2.5 -18.266 1 65.88 127 ILE A C 1
ATOM 1029 O O . ILE A 1 127 ? 2.062 -3.406 -17.828 1 65.88 127 ILE A O 1
ATOM 1033 N N . ASN A 1 128 ? 0.687 -2.775 -19.359 1 53.84 128 ASN A N 1
ATOM 1034 C CA . ASN A 1 128 ? 0.967 -3.621 -20.516 1 53.84 128 ASN A CA 1
ATOM 1035 C C . ASN A 1 128 ? 2.398 -3.436 -21.016 1 53.84 128 ASN A C 1
ATOM 1037 O O . ASN A 1 128 ? 2.852 -2.305 -21.203 1 53.84 128 ASN A O 1
ATOM 1041 N N . ARG A 1 129 ? 3.305 -4.027 -20.469 1 47.28 129 ARG A N 1
ATOM 1042 C CA . ARG A 1 129 ? 4.617 -3.971 -21.094 1 47.28 129 ARG A CA 1
ATOM 1043 C C . ARG A 1 129 ? 4.5 -4.137 -22.609 1 47.28 129 ARG A C 1
ATOM 1045 O O . ARG A 1 129 ? 4.25 -5.242 -23.094 1 47.28 129 ARG A O 1
ATOM 1052 N N . ALA A 1 130 ? 3.703 -3.488 -23.312 1 42.44 130 ALA A N 1
ATOM 1053 C CA . ALA A 1 130 ? 3.836 -3.551 -24.766 1 42.44 130 ALA A CA 1
ATOM 1054 C C . ALA A 1 130 ? 5.297 -3.443 -25.188 1 42.44 130 ALA A C 1
ATOM 1056 O O . ALA A 1 130 ? 5.633 -3.67 -26.344 1 42.44 130 ALA A O 1
ATOM 1057 N N . ARG A 1 131 ? 6.121 -2.729 -24.469 1 38.88 131 ARG A N 1
ATOM 1058 C CA . ARG A 1 131 ? 7.348 -2.359 -25.156 1 38.88 131 ARG A CA 1
ATOM 1059 C C . ARG A 1 131 ? 8.164 -3.598 -25.531 1 38.88 131 ARG A C 1
ATOM 1061 O O . ARG A 1 131 ? 9.125 -3.51 -26.297 1 38.88 131 ARG A O 1
ATOM 1068 N N . ASN A 1 132 ? 8.141 -4.617 -24.688 1 37.56 132 ASN A N 1
ATOM 1069 C CA . ASN A 1 132 ? 9.094 -5.609 -25.172 1 37.56 132 ASN A CA 1
ATOM 1070 C C . ASN A 1 132 ? 8.672 -6.164 -26.531 1 37.56 132 ASN A C 1
ATOM 1072 O O . ASN A 1 132 ? 9.477 -6.793 -27.234 1 37.56 132 ASN A O 1
ATOM 1076 N N . GLU A 1 133 ? 7.277 -6.312 -26.734 1 36.28 133 GLU A N 1
ATOM 1077 C CA . GLU A 1 133 ? 7.027 -7.031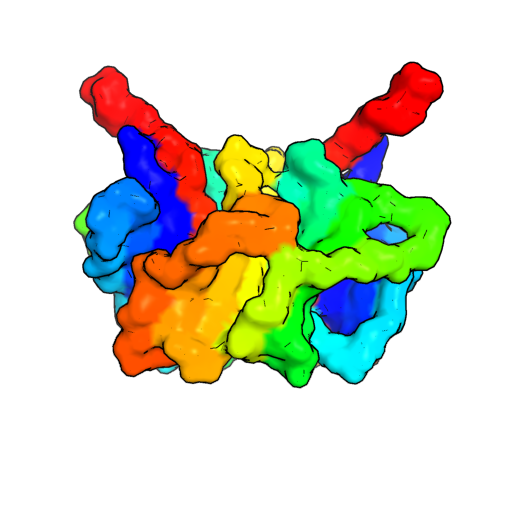 -27.969 1 36.28 133 GLU A CA 1
ATOM 1078 C C . GLU A 1 133 ? 7.363 -6.168 -29.188 1 36.28 133 GLU A C 1
ATOM 1080 O O . GLU A 1 133 ? 7.332 -6.648 -30.328 1 36.28 133 GLU A O 1
ATOM 1085 N N . CYS A 1 134 ? 7 -4.855 -29.109 1 35.34 134 CYS A N 1
ATOM 1086 C CA . CYS A 1 134 ? 7.219 -4.332 -30.453 1 35.34 134 CYS A CA 1
ATOM 1087 C C . CYS A 1 134 ? 8.711 -4.223 -30.75 1 35.34 134 CYS A C 1
ATOM 1089 O O . CYS A 1 134 ? 9.094 -3.844 -31.859 1 35.34 134 CYS A O 1
ATOM 1091 N N . GLY A 1 135 ? 9.75 -4.312 -29.828 1 29.38 135 GLY A N 1
ATOM 1092 C CA . GLY A 1 135 ? 11 -4.285 -30.562 1 29.38 135 GLY A CA 1
ATOM 1093 C C . GLY A 1 135 ? 11.289 -5.574 -31.312 1 29.38 135 GLY A C 1
ATOM 1094 O O . GLY A 1 135 ? 10.789 -6.637 -30.953 1 29.38 135 GLY A O 1
ATOM 1095 N N . LEU B 1 1 ? 0.773 -8.352 -23.094 1 55.41 1 LEU B N 1
ATOM 1096 C CA . LEU B 1 1 ? 1.463 -7.961 -21.875 1 55.41 1 LEU B CA 1
ATOM 1097 C C . LEU B 1 1 ? 0.583 -8.203 -20.641 1 55.41 1 LEU B C 1
ATOM 1099 O O . LEU B 1 1 ? -0.594 -7.836 -20.641 1 55.41 1 LEU B O 1
ATOM 1103 N N . HIS B 1 2 ? 0.95 -9.047 -19.766 1 79.94 2 HIS B N 1
ATOM 1104 C CA . HIS B 1 2 ? 0.125 -9.602 -18.703 1 79.94 2 HIS B CA 1
ATOM 1105 C C . HIS B 1 2 ? 0.204 -8.742 -17.438 1 79.94 2 HIS B C 1
ATOM 1107 O O . HIS B 1 2 ? 1.248 -8.156 -17.156 1 79.94 2 HIS B O 1
ATOM 1113 N N . GLU B 1 3 ? -0.884 -8.547 -16.906 1 90.12 3 GLU B N 1
ATOM 1114 C CA . GLU B 1 3 ? -0.929 -7.922 -15.586 1 90.12 3 GLU B CA 1
ATOM 1115 C C . GLU B 1 3 ? -0.316 -8.828 -14.523 1 90.12 3 GLU B C 1
ATOM 1117 O O . GLU B 1 3 ? -0.486 -10.055 -14.57 1 90.12 3 GLU B O 1
ATOM 1122 N N . LYS B 1 4 ? 0.463 -8.18 -13.68 1 93.75 4 LYS B N 1
ATOM 1123 C CA . LYS B 1 4 ? 1.15 -8.938 -12.641 1 93.75 4 LYS B CA 1
ATOM 1124 C C . LYS B 1 4 ? 0.829 -8.391 -11.258 1 93.75 4 LYS B C 1
ATOM 1126 O O . LYS B 1 4 ? 0.54 -7.199 -11.109 1 93.75 4 LYS B O 1
ATOM 1131 N N . LEU B 1 5 ? 0.876 -9.258 -10.336 1 96 5 LEU B N 1
ATOM 1132 C CA . LEU B 1 5 ? 0.786 -8.938 -8.922 1 96 5 LEU B CA 1
ATOM 1133 C C . LEU B 1 5 ? 2.012 -9.445 -8.164 1 96 5 LEU B C 1
ATOM 1135 O O . LEU B 1 5 ? 2.346 -10.633 -8.242 1 96 5 LEU B O 1
ATOM 1139 N N . LEU B 1 6 ? 2.742 -8.523 -7.559 1 96.69 6 LEU B N 1
ATOM 1140 C CA . LEU B 1 6 ? 3.854 -8.898 -6.691 1 96.69 6 LEU B CA 1
ATOM 1141 C C . LEU B 1 6 ? 3.408 -8.953 -5.234 1 96.69 6 LEU B C 1
ATOM 1143 O O . LEU B 1 6 ? 2.66 -8.086 -4.773 1 96.69 6 LEU B O 1
ATOM 1147 N N . PHE B 1 7 ? 3.887 -9.992 -4.562 1 98.12 7 PHE B N 1
ATOM 1148 C CA . PHE B 1 7 ? 3.486 -10.094 -3.162 1 98.12 7 PHE B CA 1
ATOM 1149 C C . PHE B 1 7 ? 4.582 -10.75 -2.332 1 98.12 7 PHE B C 1
ATOM 1151 O O . PHE B 1 7 ? 5.438 -11.461 -2.869 1 98.12 7 PHE B O 1
ATOM 1158 N N . SER B 1 8 ? 4.555 -10.438 -1.086 1 98.31 8 SER B N 1
ATOM 1159 C CA . SER B 1 8 ? 5.449 -11.109 -0.147 1 98.31 8 SER B CA 1
ATOM 1160 C C . SER B 1 8 ? 4.734 -12.234 0.593 1 98.31 8 SER B C 1
ATOM 1162 O O . SER B 1 8 ? 3.539 -12.133 0.873 1 98.31 8 SER B O 1
ATOM 1164 N N . ARG B 1 9 ? 5.453 -13.172 0.901 1 96.94 9 ARG B N 1
ATOM 1165 C CA . ARG B 1 9 ? 5.008 -14.328 1.677 1 96.94 9 ARG B CA 1
ATOM 1166 C C . ARG B 1 9 ? 6.129 -14.852 2.568 1 96.94 9 ARG B C 1
ATOM 1168 O O . ARG B 1 9 ? 7.074 -15.477 2.086 1 96.94 9 ARG B O 1
ATOM 1175 N N . THR B 1 10 ? 5.934 -14.617 3.865 1 95.19 10 THR B N 1
ATOM 1176 C CA . THR B 1 10 ? 7.016 -14.93 4.789 1 95.19 10 THR B CA 1
ATOM 1177 C C . THR B 1 10 ? 8.312 -14.25 4.355 1 95.19 10 THR B C 1
ATOM 1179 O O . THR B 1 10 ? 8.43 -13.031 4.438 1 95.19 10 THR B O 1
ATOM 1182 N N . LEU B 1 11 ? 9.289 -15.125 3.854 1 96.94 11 LEU B N 1
ATOM 1183 C CA . LEU B 1 11 ? 10.586 -14.562 3.5 1 96.94 11 LEU B CA 1
ATOM 1184 C C . LEU B 1 11 ? 10.773 -14.523 1.986 1 96.94 11 LEU B C 1
ATOM 1186 O O . LEU B 1 11 ? 11.891 -14.352 1.496 1 96.94 11 LEU B O 1
ATOM 1190 N N . LYS B 1 12 ? 9.672 -14.633 1.304 1 96.06 12 LYS B N 1
ATOM 1191 C CA . LYS B 1 12 ? 9.766 -14.711 -0.152 1 96.06 12 LYS B CA 1
ATOM 1192 C C . LYS B 1 12 ? 9.062 -13.516 -0.808 1 96.06 12 LYS B C 1
ATOM 1194 O O . LYS B 1 12 ? 8.047 -13.039 -0.312 1 96.06 12 LYS B O 1
ATOM 1199 N N . LEU B 1 13 ? 9.609 -13.07 -1.888 1 96.69 13 LEU B N 1
ATOM 1200 C CA . LEU B 1 13 ? 8.93 -12.211 -2.854 1 96.69 13 LEU B CA 1
ATOM 1201 C C . LEU B 1 13 ? 8.5 -13.008 -4.078 1 96.69 13 LEU B C 1
ATOM 1203 O O . LEU B 1 13 ? 9.305 -13.734 -4.668 1 96.69 13 LEU B O 1
ATOM 1207 N N . LYS B 1 14 ? 7.254 -12.859 -4.41 1 96 14 LYS B N 1
ATOM 1208 C CA . LYS B 1 14 ? 6.688 -13.664 -5.488 1 96 14 LYS B CA 1
ATOM 1209 C C . LYS B 1 14 ? 5.922 -12.789 -6.48 1 96 14 LYS B C 1
ATOM 1211 O O . LYS B 1 14 ? 5.578 -11.648 -6.172 1 96 14 LYS B O 1
ATOM 1216 N N . GLU B 1 15 ? 5.773 -13.391 -7.66 1 95.06 15 GLU B N 1
ATOM 1217 C CA . GLU B 1 15 ? 5.008 -12.766 -8.734 1 95.06 15 GLU B CA 1
ATOM 1218 C C . GLU B 1 15 ? 3.883 -13.68 -9.219 1 95.06 15 GLU B C 1
ATOM 1220 O O . GLU B 1 15 ? 4.098 -14.875 -9.438 1 95.06 15 GLU B O 1
ATOM 1225 N N . LEU B 1 16 ? 2.738 -13.094 -9.312 1 94.81 16 LEU B N 1
ATOM 1226 C CA . LEU B 1 16 ? 1.572 -13.773 -9.867 1 94.81 16 LEU B CA 1
ATOM 1227 C C . LEU B 1 16 ? 1.177 -13.164 -11.211 1 94.81 16 LEU B C 1
ATOM 1229 O O . LEU B 1 16 ? 1.004 -11.945 -11.312 1 94.81 16 LEU B O 1
ATOM 1233 N N . ASP B 1 17 ? 1.094 -14.039 -12.227 1 93.38 17 ASP B N 1
ATOM 1234 C CA . ASP B 1 17 ? 0.483 -13.625 -13.484 1 93.38 17 ASP B CA 1
ATOM 1235 C C . ASP B 1 17 ? -1.041 -13.648 -13.391 1 93.38 17 ASP B C 1
ATOM 1237 O O . ASP B 1 17 ? -1.643 -14.719 -13.258 1 93.38 17 ASP B O 1
ATOM 1241 N N . LEU B 1 18 ? -1.63 -12.531 -13.523 1 92.88 18 LEU B N 1
ATOM 1242 C CA . LEU B 1 18 ? -3.062 -12.43 -13.266 1 92.88 18 LEU B CA 1
ATOM 1243 C C . LEU B 1 18 ? -3.863 -13.023 -14.422 1 92.88 18 LEU B C 1
ATOM 1245 O O . LEU B 1 18 ? -5.055 -13.312 -14.273 1 92.88 18 LEU B O 1
ATOM 1249 N N . ASP B 1 19 ? -3.246 -13.18 -15.531 1 89.25 19 ASP B N 1
ATOM 1250 C CA . ASP B 1 19 ? -3.914 -13.766 -16.688 1 89.25 19 ASP B CA 1
ATOM 1251 C C . ASP B 1 19 ? -3.844 -15.289 -16.656 1 89.25 19 ASP B C 1
ATOM 1253 O O . ASP B 1 19 ? -4.848 -15.969 -16.891 1 89.25 19 ASP B O 1
ATOM 1257 N N . THR B 1 20 ? -2.701 -15.805 -16.344 1 91.25 20 THR B N 1
ATOM 1258 C CA . THR B 1 20 ? -2.486 -17.25 -16.438 1 91.25 20 THR B CA 1
ATOM 1259 C C . THR B 1 20 ? -2.643 -17.906 -15.078 1 91.25 20 THR B C 1
ATOM 1261 O O . THR B 1 20 ? -2.834 -19.125 -14.984 1 91.25 20 THR B O 1
ATOM 1264 N N . GLY B 1 21 ? -2.443 -17.141 -14.008 1 91.75 21 GLY B N 1
ATOM 1265 C CA . GLY B 1 21 ? -2.498 -17.703 -12.664 1 91.75 21 GLY B CA 1
ATOM 1266 C C . GLY B 1 21 ? -1.182 -18.312 -12.219 1 91.75 21 GLY B C 1
ATOM 1267 O O . GLY B 1 21 ? -1.092 -18.859 -11.125 1 91.75 21 GLY B O 1
ATOM 1268 N N . VAL B 1 22 ? -0.164 -18.203 -12.953 1 93.19 22 VAL B N 1
ATOM 1269 C CA . VAL B 1 22 ? 1.133 -18.781 -12.633 1 93.19 22 VAL B CA 1
ATOM 1270 C C . VAL B 1 22 ? 1.848 -17.922 -11.594 1 93.19 22 VAL B C 1
ATOM 1272 O O . VAL B 1 22 ? 1.873 -16.688 -11.711 1 93.19 22 VAL B O 1
ATOM 1275 N N . VAL B 1 23 ? 2.383 -18.578 -10.531 1 94.12 23 VAL B N 1
ATOM 1276 C CA . VAL B 1 23 ? 3.15 -17.922 -9.492 1 94.12 23 VAL B CA 1
ATOM 1277 C C . VAL B 1 23 ? 4.629 -18.266 -9.625 1 94.12 23 VAL B C 1
ATOM 1279 O O . VAL B 1 23 ? 4.984 -19.438 -9.742 1 94.12 23 VAL B O 1
ATOM 1282 N N . LYS B 1 24 ? 5.414 -17.25 -9.617 1 93.25 24 LYS B N 1
ATOM 1283 C CA . LYS B 1 24 ? 6.859 -17.438 -9.672 1 93.25 24 LYS B CA 1
ATOM 1284 C C . LYS B 1 24 ? 7.539 -16.766 -8.477 1 93.25 24 LYS B C 1
ATOM 1286 O O . LYS B 1 24 ? 7.137 -15.688 -8.047 1 93.25 24 LYS B O 1
ATOM 1291 N N . GLU B 1 25 ? 8.609 -17.391 -7.973 1 94.38 25 GLU B N 1
ATOM 1292 C CA . GLU B 1 25 ? 9.398 -16.797 -6.902 1 94.38 25 GLU B CA 1
ATOM 1293 C C . GLU B 1 25 ? 10.445 -15.844 -7.461 1 94.38 25 GLU B C 1
ATOM 1295 O O . GLU B 1 25 ? 11.164 -16.188 -8.406 1 94.38 25 GLU B O 1
ATOM 1300 N N . LEU B 1 26 ? 10.508 -14.711 -6.891 1 95.12 26 LEU B N 1
ATOM 1301 C CA . LEU B 1 26 ? 11.445 -13.703 -7.371 1 95.12 26 LEU B CA 1
ATOM 1302 C C . LEU B 1 26 ? 12.703 -13.672 -6.5 1 95.12 26 LEU B C 1
ATOM 1304 O O . LEU B 1 26 ? 13.812 -13.492 -7.008 1 95.12 26 LEU B O 1
ATOM 1308 N N . ALA B 1 27 ? 12.539 -13.75 -5.199 1 95.62 27 ALA B N 1
ATOM 1309 C CA . ALA B 1 27 ? 13.664 -13.625 -4.277 1 95.62 27 ALA B CA 1
ATOM 1310 C C . ALA B 1 27 ? 13.328 -14.219 -2.914 1 95.62 27 ALA B C 1
ATOM 1312 O O . ALA B 1 27 ? 12.148 -14.328 -2.553 1 95.62 27 ALA B O 1
ATOM 1313 N N . THR B 1 28 ? 14.352 -14.625 -2.205 1 95.88 28 THR B N 1
ATOM 1314 C CA . THR B 1 28 ? 14.273 -14.953 -0.788 1 95.88 28 THR B CA 1
ATOM 1315 C C . THR B 1 28 ? 14.93 -13.867 0.058 1 95.88 28 THR B C 1
ATOM 1317 O O . THR B 1 28 ? 16.078 -13.484 -0.19 1 95.88 28 THR B O 1
ATOM 1320 N N . LEU B 1 29 ? 14.227 -13.367 1.004 1 96.31 29 LEU B N 1
ATOM 1321 C CA . LEU B 1 29 ? 14.695 -12.273 1.839 1 96.31 29 LEU B CA 1
ATOM 1322 C C . LEU B 1 29 ? 15.078 -12.766 3.23 1 96.31 29 LEU B C 1
ATOM 1324 O O . LEU B 1 29 ? 14.797 -13.922 3.578 1 96.31 29 LEU B O 1
ATOM 1328 N N . LYS B 1 30 ? 15.727 -11.906 3.992 1 96.06 30 LYS B N 1
ATOM 1329 C CA . LYS B 1 30 ? 16.141 -12.258 5.344 1 96.06 30 LYS B CA 1
ATOM 1330 C C . LYS B 1 30 ? 15.016 -12.047 6.348 1 96.06 30 LYS B C 1
ATOM 1332 O O . LYS B 1 30 ? 14.961 -12.719 7.379 1 96.06 30 LYS B O 1
ATOM 1337 N N . THR B 1 31 ? 14.18 -11.109 6.078 1 97.31 31 THR B N 1
ATOM 1338 C CA . THR B 1 31 ? 13.078 -10.773 6.98 1 97.31 31 THR B CA 1
ATOM 1339 C C . THR B 1 31 ? 11.789 -10.555 6.199 1 97.31 31 THR B C 1
ATOM 1341 O O . THR B 1 31 ? 11.812 -10.406 4.977 1 97.31 31 THR B O 1
ATOM 1344 N N . VAL B 1 32 ? 10.68 -10.523 6.891 1 97.06 32 VAL B N 1
ATOM 1345 C CA . VAL B 1 32 ? 9.352 -10.352 6.32 1 97.06 32 VAL B CA 1
ATOM 1346 C C . VAL B 1 32 ? 9.203 -8.938 5.762 1 97.06 32 VAL B C 1
ATOM 1348 O O . VAL B 1 32 ? 9.852 -8 6.242 1 97.06 32 VAL B O 1
ATOM 1351 N N . VAL B 1 33 ? 8.414 -8.82 4.727 1 98.12 33 VAL B N 1
ATOM 1352 C CA . VAL B 1 33 ? 8.102 -7.547 4.09 1 98.12 33 VAL B CA 1
ATOM 1353 C C . VAL B 1 33 ? 6.629 -7.199 4.316 1 98.12 33 VAL B C 1
ATOM 1355 O O . VAL B 1 33 ? 5.738 -7.953 3.912 1 98.12 33 VAL B O 1
ATOM 1358 N N . TYR B 1 34 ? 6.359 -5.965 4.828 1 98 34 TYR B N 1
ATOM 1359 C CA . TYR B 1 34 ? 5.008 -5.625 5.266 1 98 34 TYR B CA 1
ATOM 1360 C C . TYR B 1 34 ? 4.305 -4.754 4.23 1 98 34 TYR B C 1
ATOM 1362 O O . TYR B 1 34 ? 3.082 -4.586 4.285 1 98 34 TYR B O 1
ATOM 1370 N N . SER B 1 35 ? 5.031 -4.16 3.307 1 98.69 35 SER B N 1
ATOM 1371 C CA . SER B 1 35 ? 4.496 -3.258 2.293 1 98.69 35 SER B CA 1
ATOM 1372 C C . SER B 1 35 ? 5.344 -3.289 1.023 1 98.69 35 SER B C 1
ATOM 1374 O O . SER B 1 35 ? 6.516 -3.664 1.062 1 98.69 35 SER B O 1
ATOM 1376 N N . LEU B 1 36 ? 4.742 -2.912 -0.057 1 98.69 36 LEU B N 1
ATOM 1377 C CA . LEU B 1 36 ? 5.387 -2.758 -1.354 1 98.69 36 LEU B CA 1
ATOM 1378 C C . LEU B 1 36 ? 4.824 -1.554 -2.104 1 98.69 36 LEU B C 1
ATOM 1380 O O . LEU B 1 36 ? 3.641 -1.238 -1.979 1 98.69 36 LEU B O 1
ATOM 1384 N N . ALA B 1 37 ? 5.629 -0.967 -2.842 1 98.31 37 ALA B N 1
ATOM 1385 C CA . ALA B 1 37 ? 5.18 0.073 -3.762 1 98.31 37 ALA B CA 1
ATOM 1386 C C . ALA B 1 37 ? 5.844 -0.079 -5.129 1 98.31 37 ALA B C 1
ATOM 1388 O O . ALA B 1 37 ? 6.973 -0.562 -5.227 1 98.31 37 ALA B O 1
ATOM 1389 N N . TYR B 1 38 ? 5.141 0.314 -6.152 1 96.19 38 TYR B N 1
ATOM 1390 C CA . TYR B 1 38 ? 5.605 0.165 -7.527 1 96.19 38 TYR B CA 1
ATOM 1391 C C . TYR B 1 38 ? 5.594 1.504 -8.258 1 96.19 38 TYR B C 1
ATOM 1393 O O . TYR B 1 38 ? 4.598 2.229 -8.219 1 96.19 38 TYR B O 1
ATOM 1401 N N . ASP B 1 39 ? 6.695 1.829 -8.805 1 95.25 39 ASP B N 1
ATOM 1402 C CA . ASP B 1 39 ? 6.812 2.951 -9.727 1 95.25 39 ASP B CA 1
ATOM 1403 C C . ASP B 1 39 ? 6.5 2.518 -11.156 1 95.25 39 ASP B C 1
ATOM 1405 O O . ASP B 1 39 ? 7.367 1.981 -11.852 1 95.25 39 ASP B O 1
ATOM 1409 N N . VAL B 1 40 ? 5.41 2.863 -11.586 1 90.94 40 VAL B N 1
ATOM 1410 C CA . VAL B 1 40 ? 4.926 2.357 -12.859 1 90.94 40 VAL B CA 1
ATOM 1411 C C . VAL B 1 40 ? 5.691 3.016 -14.008 1 90.94 40 VAL B C 1
ATOM 1413 O O . VAL B 1 40 ? 5.789 2.459 -15.102 1 90.94 40 VAL B O 1
ATOM 1416 N N . LYS B 1 41 ? 6.223 4.121 -13.797 1 90.94 41 LYS B N 1
ATOM 1417 C CA . LYS B 1 41 ? 6.902 4.859 -14.859 1 90.94 41 LYS B CA 1
ATOM 1418 C C . LYS B 1 41 ? 8.328 4.352 -15.055 1 90.94 41 LYS B C 1
ATOM 1420 O O . LYS B 1 41 ? 8.711 3.979 -16.172 1 90.94 41 LYS B O 1
ATOM 1425 N N . GLU B 1 42 ? 9.094 4.344 -13.992 1 93.12 42 GLU B N 1
ATOM 1426 C CA . GLU B 1 42 ? 10.492 3.938 -14.109 1 93.12 42 GLU B CA 1
ATOM 1427 C C . GLU B 1 42 ? 10.656 2.443 -13.844 1 93.12 42 GLU B C 1
ATOM 1429 O O . GLU B 1 42 ? 11.75 1.896 -14.008 1 93.12 42 GLU B O 1
ATOM 1434 N N . ARG B 1 43 ? 9.648 1.832 -13.414 1 93.12 43 ARG B N 1
ATOM 1435 C CA . ARG B 1 43 ? 9.539 0.382 -13.289 1 93.12 43 ARG B CA 1
ATOM 1436 C C . ARG B 1 43 ? 10.484 -0.149 -12.211 1 93.12 43 ARG B C 1
ATOM 1438 O O . ARG B 1 43 ? 11.242 -1.086 -12.453 1 93.12 43 ARG B O 1
ATOM 1445 N N . TYR B 1 44 ? 10.359 0.41 -11.008 1 95.56 44 TYR B N 1
ATOM 1446 C CA . TYR B 1 44 ? 11.016 -0.085 -9.805 1 95.56 44 TYR B CA 1
ATOM 1447 C C . TYR B 1 44 ? 9.992 -0.508 -8.758 1 95.56 44 TYR B C 1
ATOM 1449 O O . TYR B 1 44 ? 8.953 0.139 -8.602 1 95.56 44 TYR B O 1
ATOM 1457 N N . VAL B 1 45 ? 10.352 -1.564 -8.094 1 97.12 45 VAL B N 1
ATOM 1458 C CA . VAL B 1 45 ? 9.594 -1.966 -6.914 1 97.12 45 VAL B CA 1
ATOM 1459 C C . VAL B 1 45 ? 10.359 -1.575 -5.648 1 97.12 45 VAL B C 1
ATOM 1461 O O . VAL B 1 45 ? 11.555 -1.866 -5.523 1 97.12 45 VAL B O 1
ATOM 1464 N N . TYR B 1 46 ? 9.688 -0.92 -4.738 1 98.62 46 TYR B N 1
ATOM 1465 C CA . TYR B 1 46 ? 10.281 -0.502 -3.473 1 98.62 46 TYR B CA 1
ATOM 1466 C C . TYR B 1 46 ? 9.859 -1.434 -2.34 1 98.62 46 TYR B C 1
ATOM 1468 O O . TYR B 1 46 ? 8.688 -1.785 -2.221 1 98.62 46 TYR B O 1
ATOM 1476 N N . VAL B 1 47 ? 10.883 -1.787 -1.559 1 98.75 47 VAL B N 1
ATOM 1477 C CA . VAL B 1 47 ? 10.711 -2.83 -0.552 1 98.75 47 VAL B CA 1
ATOM 1478 C C . VAL B 1 47 ? 11.273 -2.354 0.785 1 98.75 47 VAL B C 1
ATOM 1480 O O . VAL B 1 47 ? 12.461 -2.531 1.062 1 98.75 47 VAL B O 1
ATOM 1483 N N . PRO B 1 48 ? 10.445 -1.799 1.607 1 98.75 48 PRO B N 1
ATOM 1484 C CA . PRO B 1 48 ? 10.93 -1.471 2.949 1 98.75 48 PRO B CA 1
ATOM 1485 C C . PRO B 1 48 ? 11.32 -2.707 3.754 1 98.75 48 PRO B C 1
ATOM 1487 O O . PRO B 1 48 ? 10.539 -3.654 3.861 1 98.75 48 PRO B O 1
ATOM 1490 N N . ARG B 1 49 ? 12.508 -2.68 4.309 1 98.31 49 ARG B N 1
ATOM 1491 C CA . ARG B 1 49 ? 13 -3.754 5.168 1 98.31 49 ARG B CA 1
ATOM 1492 C C . ARG B 1 49 ? 12.93 -3.355 6.637 1 98.31 49 ARG B C 1
ATOM 1494 O O . ARG B 1 49 ? 13.898 -2.818 7.184 1 98.31 49 ARG B O 1
ATOM 1501 N N . TYR B 1 50 ? 11.789 -3.658 7.152 1 98.06 50 TYR B N 1
ATOM 1502 C CA . TYR B 1 50 ? 11.391 -3.213 8.484 1 98.06 50 TYR B CA 1
ATOM 1503 C C . TYR B 1 50 ? 12.492 -3.482 9.5 1 98.06 50 TYR B C 1
ATOM 1505 O O . TYR B 1 50 ? 12.93 -2.57 10.211 1 98.06 50 TYR B O 1
ATOM 1513 N N . TYR B 1 51 ? 13.008 -4.656 9.523 1 97.75 51 TYR B N 1
ATOM 1514 C CA . TYR B 1 51 ? 13.945 -5.094 10.555 1 97.75 51 TYR B CA 1
ATOM 1515 C C . TYR B 1 51 ? 15.367 -4.68 10.203 1 97.75 51 TYR B C 1
ATOM 1517 O O . TYR B 1 51 ? 16.25 -4.684 11.062 1 97.75 51 TYR B O 1
ATOM 1525 N N . GLU B 1 52 ? 15.656 -4.328 8.961 1 97.88 52 GLU B N 1
ATOM 1526 C CA . GLU B 1 52 ? 17 -3.996 8.508 1 97.88 52 GLU B CA 1
ATOM 1527 C C . GLU B 1 52 ? 17.203 -2.484 8.438 1 97.88 52 GLU B C 1
ATOM 1529 O O . GLU B 1 52 ? 18.312 -2.014 8.195 1 97.88 52 GLU B O 1
ATOM 1534 N N . SER B 1 53 ? 16.141 -1.718 8.602 1 98.12 53 SER B N 1
ATOM 1535 C CA . SER B 1 53 ? 16.188 -0.26 8.648 1 98.12 53 SER B CA 1
ATOM 1536 C C . SER B 1 53 ? 16.719 0.317 7.336 1 98.12 53 SER B C 1
ATOM 1538 O O . SER B 1 53 ? 17.594 1.182 7.344 1 98.12 53 SER B O 1
ATOM 1540 N N . VAL B 1 54 ? 16.25 -0.184 6.273 1 98.38 54 VAL B N 1
ATOM 1541 C CA . VAL B 1 54 ? 16.594 0.267 4.926 1 98.38 54 VAL B CA 1
ATOM 1542 C C . VAL B 1 54 ? 15.383 0.105 4.008 1 98.38 54 VAL B C 1
ATOM 1544 O O . VAL B 1 54 ? 14.461 -0.658 4.312 1 98.38 54 VAL B O 1
ATOM 1547 N N . ILE B 1 55 ? 15.312 0.882 3.031 1 98.81 55 ILE B N 1
ATOM 1548 C CA . ILE B 1 55 ? 14.414 0.631 1.914 1 98.81 55 ILE B CA 1
ATOM 1549 C C . ILE B 1 55 ? 15.219 0.25 0.674 1 98.81 55 ILE B C 1
ATOM 1551 O O . ILE B 1 55 ? 16.109 0.989 0.255 1 98.81 55 ILE B O 1
ATOM 1555 N N . HIS B 1 56 ? 14.891 -0.903 0.132 1 98.62 56 HIS B N 1
ATOM 1556 C CA . HIS B 1 56 ? 15.492 -1.382 -1.11 1 98.62 56 HIS B CA 1
ATOM 1557 C C . HIS B 1 56 ? 14.562 -1.134 -2.297 1 98.62 56 HIS B C 1
ATOM 1559 O O . HIS B 1 56 ? 13.367 -0.898 -2.115 1 98.62 56 HIS B O 1
ATOM 1565 N N . ARG B 1 57 ? 15.156 -1.161 -3.447 1 98.12 57 ARG B N 1
ATOM 1566 C CA . ARG B 1 57 ? 14.375 -1.271 -4.676 1 98.12 57 ARG B CA 1
ATOM 1567 C C . ARG B 1 57 ? 15.039 -2.219 -5.668 1 98.12 57 ARG B C 1
ATOM 1569 O O . ARG B 1 57 ? 16.203 -2.596 -5.488 1 98.12 57 ARG B O 1
ATOM 1576 N N . PHE B 1 58 ? 14.305 -2.641 -6.629 1 96.62 58 PHE B N 1
ATOM 1577 C CA . PHE B 1 58 ? 14.836 -3.406 -7.75 1 96.62 58 PHE B CA 1
ATOM 1578 C C . PHE B 1 58 ? 14.039 -3.125 -9.023 1 96.62 58 PHE B C 1
ATOM 1580 O O . PHE B 1 58 ? 12.852 -2.797 -8.961 1 96.62 58 PHE B O 1
ATOM 1587 N N . PRO B 1 59 ? 14.75 -3.17 -10.172 1 93.75 59 PRO B N 1
ATOM 1588 C CA . PRO B 1 59 ? 14.016 -3.023 -11.43 1 93.75 59 PRO B CA 1
ATOM 1589 C C . PRO B 1 59 ? 13.055 -4.184 -11.695 1 93.75 59 PRO B C 1
ATOM 1591 O O . PRO B 1 59 ? 13.375 -5.336 -11.391 1 93.75 59 PRO B O 1
ATOM 1594 N N . TYR B 1 60 ? 11.898 -3.844 -12.289 1 90.69 60 TYR B N 1
ATOM 1595 C CA . TYR B 1 60 ? 10.867 -4.832 -12.602 1 90.69 60 TYR B CA 1
ATOM 1596 C C . TYR B 1 60 ? 10.281 -4.59 -13.984 1 90.69 60 TYR B C 1
ATOM 1598 O O . TYR B 1 60 ? 9.961 -3.455 -14.344 1 90.69 60 TYR B O 1
ATOM 1606 N N . PRO B 1 61 ? 10.18 -5.629 -14.891 1 83.06 61 PRO B N 1
ATOM 1607 C CA . PRO B 1 61 ? 10.555 -7.023 -14.641 1 83.06 61 PRO B CA 1
ATOM 1608 C C . PRO B 1 61 ? 12.062 -7.246 -14.695 1 83.06 61 PRO B C 1
ATOM 1610 O O . PRO B 1 61 ? 12.805 -6.387 -15.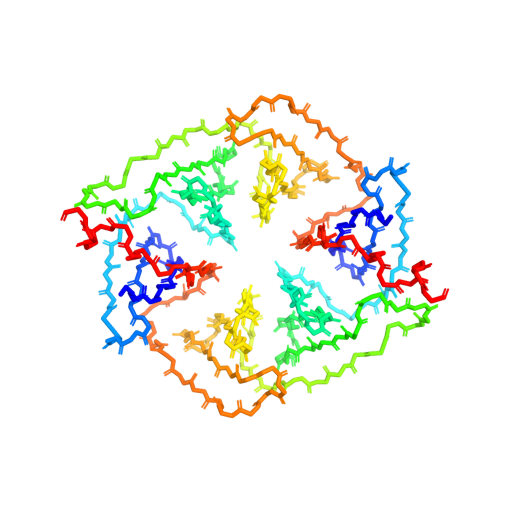188 1 83.06 61 PRO B O 1
ATOM 1613 N N . ASN B 1 62 ? 12.367 -8.336 -13.844 1 72.44 62 ASN B N 1
ATOM 1614 C CA . ASN B 1 62 ? 13.766 -8.75 -13.859 1 72.44 62 ASN B CA 1
ATOM 1615 C C . ASN B 1 62 ? 13.922 -10.195 -14.32 1 72.44 62 ASN B C 1
ATOM 1617 O O . ASN B 1 62 ? 13.219 -11.086 -13.836 1 72.44 62 ASN B O 1
ATOM 1621 N N . ASP B 1 63 ? 14.398 -10.359 -15.469 1 67.75 63 ASP B N 1
ATOM 1622 C CA . ASP B 1 63 ? 14.594 -11.688 -16.047 1 67.75 63 ASP B CA 1
ATOM 1623 C C . ASP B 1 63 ? 15.617 -12.492 -15.242 1 67.75 63 ASP B C 1
ATOM 1625 O O . ASP B 1 63 ? 15.75 -13.703 -15.422 1 67.75 63 ASP B O 1
ATOM 1629 N N . GLN B 1 64 ? 16.281 -11.836 -14.461 1 69.81 64 GLN B N 1
ATOM 1630 C CA . GLN B 1 64 ? 17.359 -12.453 -13.695 1 69.81 64 GLN B CA 1
ATOM 1631 C C . GLN B 1 64 ? 17.047 -12.438 -12.203 1 69.81 64 GLN B C 1
ATOM 1633 O O . GLN B 1 64 ? 15.906 -12.203 -11.805 1 69.81 64 GLN B O 1
ATOM 1638 N N . THR B 1 65 ? 17.984 -12.812 -11.453 1 82.38 65 THR B N 1
ATOM 1639 C CA . THR B 1 65 ? 17.969 -12.695 -9.992 1 82.38 65 THR B CA 1
ATOM 1640 C C . THR B 1 65 ? 17.734 -11.25 -9.57 1 82.38 65 THR B C 1
ATOM 1642 O O . THR B 1 65 ? 18.297 -10.328 -10.141 1 82.38 65 THR B O 1
ATOM 1645 N N . VAL B 1 66 ? 16.797 -11.117 -8.672 1 90.62 66 VAL B N 1
ATOM 1646 C CA . VAL B 1 66 ? 16.5 -9.781 -8.156 1 90.62 66 VAL B CA 1
ATOM 1647 C C . VAL B 1 66 ? 17.75 -9.203 -7.488 1 90.62 66 VAL B C 1
ATOM 1649 O O . VAL B 1 66 ? 18.297 -9.797 -6.559 1 90.62 66 VAL B O 1
ATOM 1652 N N . ASN B 1 67 ? 18.234 -8.125 -8.023 1 91.12 67 ASN B N 1
ATOM 1653 C CA . ASN B 1 67 ? 19.297 -7.348 -7.41 1 91.12 67 ASN B CA 1
ATOM 1654 C C . ASN B 1 67 ? 18.766 -6.117 -6.695 1 91.12 67 ASN B C 1
ATOM 1656 O O . ASN B 1 67 ? 18.359 -5.145 -7.34 1 91.12 67 ASN B O 1
ATOM 1660 N N . PHE B 1 68 ? 18.875 -6.16 -5.41 1 95.75 68 PHE B N 1
ATOM 1661 C CA . PHE B 1 68 ? 18.344 -5.07 -4.602 1 95.75 68 PHE B CA 1
ATOM 1662 C C . PHE B 1 68 ? 19.344 -3.92 -4.516 1 95.75 68 PHE B C 1
ATOM 1664 O O . PHE B 1 68 ? 20.531 -4.141 -4.301 1 95.75 68 PHE B O 1
ATOM 1671 N N . GLU B 1 69 ? 18.844 -2.795 -4.789 1 96.75 69 GLU B N 1
ATOM 1672 C CA . GLU B 1 69 ? 19.578 -1.56 -4.527 1 96.75 69 GLU B CA 1
ATOM 1673 C C . GLU B 1 69 ? 19.062 -0.875 -3.264 1 96.75 69 GLU B C 1
ATOM 1675 O O . GLU B 1 69 ? 17.859 -0.833 -3.016 1 96.75 69 GLU B O 1
ATOM 1680 N N . THR B 1 70 ? 20.016 -0.368 -2.461 1 98.38 70 THR B N 1
ATOM 1681 C CA . THR B 1 70 ? 19.609 0.422 -1.302 1 98.38 70 THR B CA 1
ATOM 1682 C C . THR B 1 70 ? 19.219 1.837 -1.721 1 98.38 70 THR B C 1
ATOM 1684 O O . THR B 1 70 ? 20.016 2.551 -2.328 1 98.38 70 THR B O 1
ATOM 1687 N N . VAL B 1 71 ? 18.031 2.238 -1.435 1 98.69 71 VAL B N 1
ATOM 1688 C CA . VAL B 1 71 ? 17.562 3.582 -1.752 1 98.69 71 VAL B CA 1
ATOM 1689 C C . VAL B 1 71 ? 17.953 4.539 -0.623 1 98.69 71 VAL B C 1
ATOM 1691 O O . VAL B 1 71 ? 18.547 5.59 -0.866 1 98.69 71 VAL B O 1
ATOM 1694 N N . VAL B 1 72 ? 17.625 4.168 0.611 1 98.44 72 VAL B N 1
ATOM 1695 C CA . VAL B 1 72 ? 17.844 5.031 1.77 1 98.44 72 VAL B CA 1
ATOM 1696 C C . VAL B 1 72 ? 17.922 4.184 3.037 1 98.44 72 VAL B C 1
ATOM 1698 O O . VAL B 1 72 ? 17.188 3.203 3.182 1 98.44 72 VAL B O 1
ATOM 1701 N N . SER B 1 73 ? 18.844 4.453 3.93 1 98.19 73 SER B N 1
ATOM 1702 C CA . SER B 1 73 ? 18.828 3.951 5.301 1 98.19 73 SER B CA 1
ATOM 1703 C C . SER B 1 73 ? 17.938 4.816 6.195 1 98.19 73 SER B C 1
ATOM 1705 O O . SER B 1 73 ? 18.078 6.039 6.207 1 98.19 73 SER B O 1
ATOM 1707 N N . THR B 1 74 ? 17.031 4.254 6.863 1 97.25 74 THR B N 1
ATOM 1708 C CA . THR B 1 74 ? 16.047 4.984 7.664 1 97.25 74 THR B CA 1
ATOM 1709 C C . THR B 1 74 ? 15.547 4.121 8.82 1 97.25 74 THR B C 1
ATOM 1711 O O . THR B 1 74 ? 15.594 2.893 8.75 1 97.25 74 THR B O 1
ATOM 1714 N N . GLN B 1 75 ? 15.047 4.742 9.836 1 96.19 75 GLN B N 1
ATOM 1715 C CA . GLN B 1 75 ? 14.672 4.012 11.039 1 96.19 75 GLN B CA 1
ATOM 1716 C C . GLN B 1 75 ? 13.352 3.27 10.836 1 96.19 75 GLN B C 1
ATOM 1718 O O . GLN B 1 75 ? 12.289 3.887 10.797 1 96.19 75 GLN B O 1
ATOM 1723 N N . ILE B 1 76 ? 13.328 1.925 10.766 1 97.5 76 ILE B N 1
ATOM 1724 C CA . ILE B 1 76 ? 12.258 0.932 10.805 1 97.5 76 ILE B CA 1
ATOM 1725 C C . ILE B 1 76 ? 11.117 1.362 9.891 1 97.5 76 ILE B C 1
ATOM 1727 O O . ILE B 1 76 ? 9.992 1.579 10.344 1 97.5 76 ILE B O 1
ATOM 1731 N N . PRO B 1 77 ? 11.461 1.493 8.562 1 98.5 77 PRO B N 1
ATOM 1732 C CA . PRO B 1 77 ? 10.391 1.829 7.617 1 98.5 77 PRO B CA 1
ATOM 1733 C C . PRO B 1 77 ? 9.297 0.77 7.57 1 98.5 77 PRO B C 1
ATOM 1735 O O . PRO B 1 77 ? 9.586 -0.417 7.398 1 98.5 77 PRO B O 1
ATOM 1738 N N . TYR B 1 78 ? 8.016 1.183 7.68 1 98.06 78 TYR B N 1
ATOM 1739 C CA . TYR B 1 78 ? 6.906 0.241 7.75 1 98.06 78 TYR B CA 1
ATOM 1740 C C . TYR B 1 78 ? 6.125 0.219 6.441 1 98.06 78 TYR B C 1
ATOM 1742 O O . TYR B 1 78 ? 6.305 -0.685 5.621 1 98.06 78 TYR B O 1
ATOM 1750 N N . HIS B 1 79 ? 5.41 1.239 6.121 1 98.69 79 HIS B N 1
ATOM 1751 C CA . HIS B 1 79 ? 4.578 1.309 4.922 1 98.69 79 HIS B CA 1
ATOM 1752 C C . HIS B 1 79 ? 5.137 2.309 3.918 1 98.69 79 HIS B C 1
ATOM 1754 O O . HIS B 1 79 ? 5.594 3.389 4.301 1 98.69 79 HIS B O 1
ATOM 1760 N N . VAL B 1 80 ? 5.035 1.976 2.605 1 98.75 80 VAL B N 1
ATOM 1761 C CA . VAL B 1 80 ? 5.559 2.836 1.55 1 98.75 80 VAL B CA 1
ATOM 1762 C C . VAL B 1 80 ? 4.469 3.104 0.513 1 98.75 80 VAL B C 1
ATOM 1764 O O . VAL B 1 80 ? 3.578 2.277 0.314 1 98.75 80 VAL B O 1
ATOM 1767 N N . ALA B 1 81 ? 4.504 4.172 -0.094 1 98.25 81 ALA B N 1
ATOM 1768 C CA . ALA B 1 81 ? 3.773 4.574 -1.293 1 98.25 81 ALA B CA 1
ATOM 1769 C C . ALA B 1 81 ? 4.676 5.352 -2.25 1 98.25 81 ALA B C 1
ATOM 1771 O O . ALA B 1 81 ? 5.605 6.035 -1.818 1 98.25 81 ALA B O 1
ATOM 1772 N N . PHE B 1 82 ? 4.434 5.242 -3.523 1 97.19 82 PHE B N 1
ATOM 1773 C CA . PHE B 1 82 ? 5.281 5.902 -4.512 1 97.19 82 PHE B CA 1
ATOM 1774 C C . PHE B 1 82 ? 4.445 6.758 -5.457 1 97.19 82 PHE B C 1
ATOM 1776 O O . PHE B 1 82 ? 3.428 6.297 -5.984 1 97.19 82 PHE B O 1
ATOM 1783 N N . ASP B 1 83 ? 4.867 7.938 -5.602 1 95.06 83 ASP B N 1
ATOM 1784 C CA . ASP B 1 83 ? 4.297 8.891 -6.555 1 95.06 83 ASP B CA 1
ATOM 1785 C C . ASP B 1 83 ? 5.086 8.891 -7.863 1 95.06 83 ASP B C 1
ATOM 1787 O O . ASP B 1 83 ? 6.066 9.625 -7.996 1 95.06 83 ASP B O 1
ATOM 1791 N N . SER B 1 84 ? 4.582 8.172 -8.82 1 92.69 84 SER B N 1
ATOM 1792 C CA . SER B 1 84 ? 5.312 8 -10.07 1 92.69 84 SER B CA 1
ATOM 1793 C C . SER B 1 84 ? 5.34 9.289 -10.875 1 92.69 84 SER B C 1
ATOM 1795 O O . SER B 1 84 ? 6.27 9.531 -11.648 1 92.69 84 SER B O 1
ATOM 1797 N N . GLU B 1 85 ? 4.371 10.109 -10.672 1 88.94 85 GLU B N 1
ATOM 1798 C CA . GLU B 1 85 ? 4.316 11.367 -11.414 1 88.94 85 GLU B CA 1
ATOM 1799 C C . GLU B 1 85 ? 5.434 12.312 -10.984 1 88.94 85 GLU B C 1
ATOM 1801 O O . GLU B 1 85 ? 6.062 12.961 -11.828 1 88.94 85 GLU B O 1
ATOM 1806 N N . ASN B 1 86 ? 5.703 12.352 -9.711 1 92.44 86 ASN B N 1
ATOM 1807 C CA . ASN B 1 86 ? 6.676 13.297 -9.18 1 92.44 86 ASN B CA 1
ATOM 1808 C C . ASN B 1 86 ? 7.973 12.602 -8.773 1 92.44 86 ASN B C 1
ATOM 1810 O O . ASN B 1 86 ? 8.938 13.258 -8.383 1 92.44 86 ASN B O 1
ATOM 1814 N N . SER B 1 87 ? 7.977 11.289 -8.906 1 96 87 SER B N 1
ATOM 1815 C CA . SER B 1 87 ? 9.141 10.469 -8.57 1 96 87 SER B CA 1
ATOM 1816 C C . SER B 1 87 ? 9.531 10.641 -7.105 1 96 87 SER B C 1
ATOM 1818 O O . SER B 1 87 ? 10.695 10.898 -6.793 1 96 87 SER B O 1
ATOM 1820 N N . HIS B 1 88 ? 8.531 10.539 -6.238 1 97.5 88 HIS B N 1
ATOM 1821 C CA . HIS B 1 88 ? 8.75 10.648 -4.801 1 97.5 88 HIS B CA 1
ATOM 1822 C C . HIS B 1 88 ? 8.352 9.359 -4.086 1 97.5 88 HIS B C 1
ATOM 1824 O O . HIS B 1 88 ? 7.277 8.805 -4.352 1 97.5 88 HIS B O 1
ATOM 1830 N N . LEU B 1 89 ? 9.234 8.938 -3.234 1 98.5 89 LEU B N 1
ATOM 1831 C CA . LEU B 1 89 ? 8.969 7.832 -2.322 1 98.5 89 LEU B CA 1
ATOM 1832 C C . LEU B 1 89 ? 8.539 8.344 -0.953 1 98.5 89 LEU B C 1
ATOM 1834 O O . LEU B 1 89 ? 9.172 9.242 -0.391 1 98.5 89 LEU B O 1
ATOM 1838 N N . TYR B 1 90 ? 7.449 7.855 -0.424 1 98.56 90 TYR B N 1
ATOM 1839 C CA . TYR B 1 90 ? 6.965 8.18 0.913 1 98.56 90 TYR B CA 1
ATOM 1840 C C . TYR B 1 90 ? 6.93 6.938 1.796 1 98.56 90 TYR B C 1
ATOM 1842 O O . TYR B 1 90 ? 6.59 5.848 1.331 1 98.56 90 TYR B O 1
ATOM 1850 N N . TRP B 1 91 ? 7.254 7.145 3.076 1 98.75 91 TRP B N 1
ATOM 1851 C CA . TRP B 1 91 ? 7.117 6.004 3.973 1 98.75 91 TRP B CA 1
ATOM 1852 C C . TRP B 1 91 ? 6.832 6.461 5.398 1 98.75 91 TRP B C 1
ATOM 1854 O O . TRP B 1 91 ? 7.07 7.621 5.746 1 98.75 91 TRP B O 1
ATOM 1864 N N . THR B 1 92 ? 6.266 5.562 6.176 1 98.62 92 THR B N 1
ATOM 1865 C CA . THR B 1 92 ? 6.074 5.77 7.605 1 98.62 92 THR B CA 1
ATOM 1866 C C . THR B 1 92 ? 7.184 5.102 8.406 1 98.62 92 THR B C 1
ATOM 1868 O O . THR B 1 92 ? 7.547 3.955 8.133 1 98.62 92 THR B O 1
ATOM 1871 N N . GLY B 1 93 ? 7.754 5.855 9.359 1 97.88 93 GLY B N 1
ATOM 1872 C CA . GLY B 1 93 ? 8.703 5.293 10.305 1 97.88 93 GLY B CA 1
ATOM 1873 C C . GLY B 1 93 ? 8.055 4.84 11.602 1 97.88 93 GLY B C 1
ATOM 1874 O O . GLY B 1 93 ? 7.602 5.664 12.398 1 97.88 93 GLY B O 1
ATOM 1875 N N . TYR B 1 94 ? 8.078 3.543 11.805 1 96.44 94 TYR B N 1
ATOM 1876 C CA . TYR B 1 94 ? 7.395 2.988 12.969 1 96.44 94 TYR B CA 1
ATOM 1877 C C . TYR B 1 94 ? 8.008 3.504 14.266 1 96.44 94 TYR B C 1
ATOM 1879 O O . TYR B 1 94 ? 7.293 3.941 15.164 1 96.44 94 TYR B O 1
ATOM 1887 N N . LEU B 1 95 ? 9.281 3.498 14.367 1 92.5 95 LEU B N 1
ATOM 1888 C CA . LEU B 1 95 ? 9.969 3.918 15.586 1 92.5 95 LEU B CA 1
ATOM 1889 C C . LEU B 1 95 ? 10.141 5.434 15.617 1 92.5 95 LEU B C 1
ATOM 1891 O O . LEU B 1 95 ? 9.953 6.059 16.672 1 92.5 95 LEU B O 1
ATOM 1895 N N . SER B 1 96 ? 10.477 6.039 14.508 1 95 96 SER B N 1
ATOM 1896 C CA . SER B 1 96 ? 10.758 7.469 14.453 1 95 96 SER B CA 1
ATOM 1897 C C . SER B 1 96 ? 9.4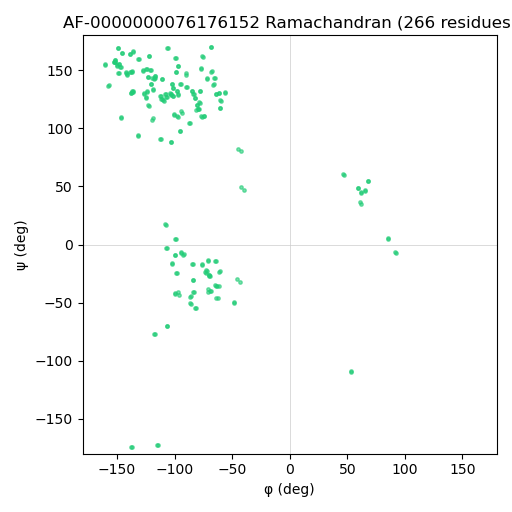84 8.289 14.594 1 95 96 SER B C 1
ATOM 1899 O O . SER B 1 96 ? 9.539 9.492 14.883 1 95 96 SER B O 1
ATOM 1901 N N . ARG B 1 97 ? 8.336 7.676 14.281 1 97.06 97 ARG B N 1
ATOM 1902 C CA . ARG B 1 97 ? 7.035 8.328 14.289 1 97.06 97 ARG B CA 1
ATOM 1903 C C . ARG B 1 97 ? 6.984 9.469 13.281 1 97.06 97 ARG B C 1
ATOM 1905 O O . ARG B 1 97 ? 6.426 10.531 13.562 1 97.06 97 ARG B O 1
ATOM 1912 N N . LYS B 1 98 ? 7.676 9.25 12.18 1 97.38 98 LYS B N 1
ATOM 1913 C CA . LYS B 1 98 ? 7.734 10.25 11.117 1 97.38 98 LYS B CA 1
ATOM 1914 C C . LYS B 1 98 ? 7.18 9.688 9.805 1 97.38 98 LYS B C 1
ATOM 1916 O O . LYS B 1 98 ? 7.211 8.477 9.578 1 97.38 98 LYS B O 1
ATOM 1921 N N . ILE B 1 99 ? 6.66 10.547 9.07 1 98.19 99 ILE B N 1
ATOM 1922 C CA . ILE B 1 99 ? 6.477 10.305 7.641 1 98.19 99 ILE B CA 1
ATOM 1923 C C . ILE B 1 99 ? 7.566 11.031 6.852 1 98.19 99 ILE B C 1
ATOM 1925 O O . ILE B 1 99 ? 7.77 12.234 7.027 1 98.19 99 ILE B O 1
ATOM 1929 N N . MET B 1 100 ? 8.219 10.25 6.004 1 98.38 100 MET B N 1
ATOM 1930 C CA . MET B 1 100 ? 9.375 10.773 5.285 1 98.38 100 MET B CA 1
ATOM 1931 C C . MET B 1 100 ? 9.18 10.656 3.777 1 98.38 100 MET B C 1
ATOM 1933 O O . MET B 1 100 ? 8.312 9.914 3.316 1 98.38 100 MET B O 1
ATOM 1937 N N . ARG B 1 101 ? 10.008 11.453 3.074 1 98.31 101 ARG B N 1
ATOM 1938 C CA . ARG B 1 101 ? 9.992 11.453 1.614 1 98.31 101 ARG B CA 1
ATOM 1939 C C . ARG B 1 101 ? 11.406 11.578 1.055 1 98.31 101 ARG B C 1
ATOM 1941 O O . ARG B 1 101 ? 12.258 12.25 1.641 1 98.31 101 ARG B O 1
ATOM 1948 N N . CYS B 1 102 ? 11.641 10.977 -0.019 1 98.62 102 CYS B N 1
ATOM 1949 C CA . CYS B 1 102 ? 12.836 11.227 -0.814 1 98.62 102 CYS B CA 1
ATOM 1950 C C . CYS B 1 102 ? 12.562 11.008 -2.297 1 98.62 102 CYS B C 1
ATOM 1952 O O . CYS B 1 102 ? 11.469 10.586 -2.674 1 98.62 102 CYS B O 1
ATOM 1954 N N . ASN B 1 103 ? 13.492 11.406 -3.115 1 98.31 103 ASN B N 1
ATOM 1955 C CA . ASN B 1 103 ? 13.414 11.062 -4.531 1 98.31 103 ASN B CA 1
ATOM 1956 C C . ASN B 1 103 ? 13.625 9.57 -4.758 1 98.31 103 ASN B C 1
ATOM 1958 O O . ASN B 1 103 ? 14.047 8.852 -3.85 1 98.31 103 ASN B O 1
ATOM 1962 N N . SER B 1 104 ? 13.375 9.125 -5.965 1 97.88 104 SER B N 1
ATOM 1963 C CA . SER B 1 104 ? 13.453 7.711 -6.305 1 97.88 104 SER B CA 1
ATOM 1964 C C . SER B 1 104 ? 14.859 7.164 -6.082 1 97.88 104 SER B C 1
ATOM 1966 O O . SER B 1 104 ? 15.039 5.969 -5.859 1 97.88 104 SER B O 1
ATOM 1968 N N . ASP B 1 105 ? 15.836 8.016 -6.082 1 96.88 105 ASP B N 1
ATOM 1969 C CA . ASP B 1 105 ? 17.219 7.574 -5.926 1 96.88 105 ASP B CA 1
ATOM 1970 C C . ASP B 1 105 ? 17.703 7.777 -4.488 1 96.88 105 ASP B C 1
ATOM 1972 O O . ASP B 1 105 ? 18.891 7.617 -4.199 1 96.88 105 ASP B O 1
ATOM 1976 N N . GLY B 1 106 ? 16.781 8.203 -3.629 1 97.94 106 GLY B N 1
ATOM 1977 C CA . GLY B 1 106 ? 17.109 8.375 -2.223 1 97.94 106 GLY B CA 1
ATOM 1978 C C . GLY B 1 106 ? 17.578 9.773 -1.891 1 97.94 106 GLY B C 1
ATOM 1979 O O . GLY B 1 106 ? 17.797 10.109 -0.722 1 97.94 106 GLY B O 1
ATOM 1980 N N . SER B 1 107 ? 17.75 10.57 -2.895 1 97.94 107 SER B N 1
ATOM 1981 C CA . SER B 1 107 ? 18.203 11.938 -2.646 1 97.94 107 SER B CA 1
ATOM 1982 C C . SER B 1 107 ? 17.062 12.805 -2.123 1 97.94 107 SER B C 1
ATOM 1984 O O . SER B 1 107 ? 15.891 12.406 -2.186 1 97.94 107 SER B O 1
ATOM 1986 N N . SER B 1 108 ? 17.328 13.953 -1.501 1 98.06 108 SER B N 1
ATOM 1987 C CA . SER B 1 108 ? 16.391 14.953 -1.011 1 98.06 108 SER B CA 1
ATOM 1988 C C . SER B 1 108 ? 15.531 14.391 0.113 1 98.06 108 SER B C 1
ATOM 1990 O O . SER B 1 108 ? 14.305 14.516 0.079 1 98.06 108 SER B O 1
ATOM 1992 N N . LEU B 1 109 ? 16.203 13.758 0.999 1 97.69 109 LEU B N 1
ATOM 1993 C CA . LEU B 1 109 ? 15.516 13.211 2.164 1 97.69 109 LEU B CA 1
ATOM 1994 C C . LEU B 1 109 ? 14.836 14.32 2.965 1 97.69 109 LEU B C 1
ATOM 1996 O O . LEU B 1 109 ? 15.469 15.312 3.32 1 97.69 109 LEU B O 1
ATOM 2000 N N . THR B 1 110 ? 13.562 14.188 3.18 1 97.31 110 THR B N 1
ATOM 2001 C CA . THR B 1 110 ? 12.766 15.234 3.807 1 97.31 110 THR B CA 1
ATOM 2002 C C . THR B 1 110 ? 11.812 14.641 4.844 1 97.31 110 THR B C 1
ATOM 2004 O O . THR B 1 110 ? 11.18 13.609 4.598 1 97.31 110 THR B O 1
ATOM 2007 N N . VAL B 1 111 ? 11.758 15.219 6.074 1 97 111 VAL B N 1
ATOM 2008 C CA . VAL B 1 111 ? 10.719 14.891 7.047 1 97 111 VAL B CA 1
ATOM 2009 C C . VAL B 1 111 ? 9.438 15.656 6.711 1 97 111 VAL B C 1
ATOM 2011 O O . VAL B 1 111 ? 9.43 16.891 6.711 1 97 111 VAL B O 1
ATOM 2014 N N . ILE B 1 112 ? 8.414 14.969 6.465 1 95.56 112 ILE B N 1
ATOM 2015 C CA . ILE B 1 112 ? 7.184 15.633 6.043 1 95.56 112 ILE B CA 1
ATOM 2016 C C . ILE B 1 112 ? 6.277 15.852 7.25 1 95.56 112 ILE B C 1
ATOM 2018 O O . ILE B 1 112 ? 5.602 16.875 7.348 1 95.56 112 ILE B O 1
ATOM 2022 N N . VAL B 1 113 ? 6.148 14.906 8.062 1 95.56 113 VAL B N 1
ATOM 2023 C CA . VAL B 1 113 ? 5.332 14.969 9.266 1 95.56 113 VAL B CA 1
ATOM 2024 C C . VAL B 1 113 ? 6.094 14.352 10.445 1 95.56 113 VAL B C 1
ATOM 2026 O O . VAL B 1 113 ? 6.719 13.305 10.297 1 95.56 113 VAL B O 1
ATOM 2029 N N . VAL B 1 114 ? 6.102 15.047 11.516 1 94.56 114 V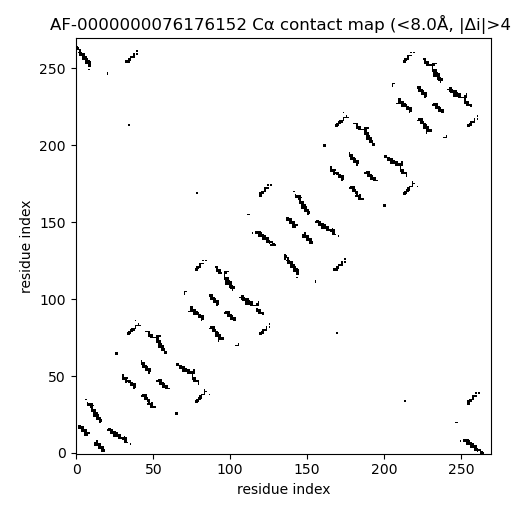AL B N 1
ATOM 2030 C CA . VAL B 1 114 ? 6.418 14.43 12.805 1 94.56 114 VAL B CA 1
ATOM 2031 C C . VAL B 1 114 ? 5.125 14.109 13.547 1 94.56 114 VAL B C 1
ATOM 2033 O O . VAL B 1 114 ? 4.434 15.016 14.031 1 94.56 114 VAL B O 1
ATOM 2036 N N . ALA B 1 115 ? 4.832 12.867 13.664 1 91.94 115 ALA B N 1
ATOM 2037 C CA . ALA B 1 115 ? 3.551 12.469 14.234 1 91.94 115 ALA B CA 1
ATOM 2038 C C . ALA B 1 115 ? 3.652 12.297 15.75 1 91.94 115 ALA B C 1
ATOM 2040 O O . ALA B 1 115 ? 4.719 11.969 16.266 1 91.94 115 ALA B O 1
ATOM 2041 N N . SER B 1 116 ? 2.611 12.586 16.438 1 92.38 116 SER B N 1
ATOM 2042 C CA . SER B 1 116 ? 2.564 12.469 17.891 1 92.38 116 SER B CA 1
ATOM 2043 C C . SER B 1 116 ? 2.57 11.008 18.328 1 92.38 116 SER B C 1
ATOM 2045 O O . SER B 1 116 ? 2.871 10.695 19.484 1 92.38 116 SER B O 1
ATOM 2047 N N . SER B 1 117 ? 2.088 10.164 17.5 1 95.06 117 SER B N 1
ATOM 2048 C CA . SER B 1 117 ? 2.115 8.719 17.703 1 95.06 117 SER B CA 1
ATOM 2049 C C . SER B 1 117 ? 2.496 7.988 16.422 1 95.06 117 SER B C 1
ATOM 2051 O O . SER B 1 117 ? 2.824 8.617 15.414 1 95.06 117 SER B O 1
ATOM 2053 N N . ILE B 1 118 ? 2.449 6.633 16.406 1 95.5 118 ILE B N 1
ATOM 2054 C CA . ILE B 1 118 ? 3.004 5.797 15.359 1 95.5 118 ILE B CA 1
ATOM 2055 C C . ILE B 1 118 ? 2.115 5.875 14.117 1 95.5 118 ILE B C 1
ATOM 2057 O O . ILE B 1 118 ? 0.963 5.434 14.141 1 95.5 118 ILE B O 1
ATOM 2061 N N . PRO B 1 119 ? 2.625 6.5 13.07 1 97.69 119 PRO B N 1
ATOM 2062 C CA . PRO B 1 119 ? 1.925 6.328 11.797 1 97.69 119 PRO B CA 1
ATOM 2063 C C . PRO B 1 119 ? 2.1 4.93 11.211 1 97.69 119 PRO B C 1
ATOM 2065 O O . PRO B 1 119 ? 3.178 4.336 11.328 1 97.69 119 PRO B O 1
ATOM 2068 N N . MET B 1 120 ? 1.1 4.375 10.586 1 97.56 120 MET B N 1
ATOM 2069 C CA . MET B 1 120 ? 1.147 3.01 10.07 1 97.56 120 MET B CA 1
ATOM 2070 C C . MET B 1 120 ? 0.98 2.992 8.555 1 97.56 120 MET B C 1
ATOM 2072 O O . MET B 1 120 ? 1.967 3 7.82 1 97.56 120 MET B O 1
ATOM 2076 N N . ALA B 1 121 ? -0.179 3.152 8 1 98.56 121 ALA B N 1
ATOM 2077 C CA . ALA B 1 121 ? -0.463 3.061 6.574 1 98.56 121 ALA B CA 1
ATOM 2078 C C . ALA B 1 121 ? -0.483 4.445 5.93 1 98.56 121 ALA B C 1
ATOM 2080 O O . ALA B 1 121 ? -0.818 5.438 6.582 1 98.56 121 ALA B O 1
ATOM 2081 N N . LEU B 1 122 ? -0.184 4.492 4.613 1 98.31 122 LEU B N 1
ATOM 2082 C CA . LEU B 1 122 ? -0.367 5.738 3.883 1 98.31 122 LEU B CA 1
ATOM 2083 C C . LEU B 1 122 ? -0.699 5.469 2.418 1 98.31 122 LEU B C 1
ATOM 2085 O O . LEU B 1 122 ? -0.415 4.383 1.905 1 98.31 122 LEU B O 1
ATOM 2089 N N . THR B 1 123 ? -1.359 6.34 1.764 1 97.62 123 THR B N 1
ATOM 2090 C CA . THR B 1 123 ? -1.634 6.363 0.331 1 97.62 123 THR B CA 1
ATOM 2091 C C . THR B 1 123 ? -1.661 7.797 -0.19 1 97.62 123 THR B C 1
ATOM 2093 O O . THR B 1 123 ? -1.668 8.75 0.594 1 97.62 123 THR B O 1
ATOM 2096 N N . LEU B 1 124 ? -1.583 7.938 -1.462 1 95.81 124 LEU B N 1
ATOM 2097 C CA . LEU B 1 124 ? -1.39 9.25 -2.072 1 95.81 124 LEU B CA 1
ATOM 2098 C C . LEU B 1 124 ? -2.547 9.586 -3.004 1 95.81 124 LEU B C 1
ATOM 2100 O O . LEU B 1 124 ? -3.039 8.727 -3.734 1 95.81 124 LEU B O 1
ATOM 2104 N N . ASP B 1 125 ? -2.998 10.789 -2.959 1 91.69 125 ASP B N 1
ATOM 2105 C CA . ASP B 1 125 ? -3.85 11.398 -3.977 1 91.69 125 ASP B CA 1
ATOM 2106 C C . ASP B 1 125 ? -3.109 12.508 -4.719 1 91.69 125 ASP B C 1
ATOM 2108 O O . ASP B 1 125 ? -3.098 13.656 -4.277 1 91.69 125 ASP B O 1
ATOM 2112 N N . THR B 1 126 ? -2.473 12.094 -5.793 1 80.06 126 THR B N 1
ATOM 2113 C CA . THR B 1 126 ? -1.638 13.047 -6.516 1 80.06 126 THR B CA 1
ATOM 2114 C C . THR B 1 126 ? -2.416 13.688 -7.66 1 80.06 126 THR B C 1
ATOM 2116 O O . THR B 1 126 ? -1.86 14.477 -8.43 1 80.06 126 THR B O 1
ATOM 2119 N N . ILE B 1 127 ? -3.701 13.258 -8.023 1 65.44 127 ILE B N 1
ATOM 2120 C CA . ILE B 1 127 ? -4.461 13.789 -9.148 1 65.44 127 ILE B CA 1
ATOM 2121 C C . ILE B 1 127 ? -5.098 15.117 -8.758 1 65.44 127 ILE B C 1
ATOM 2123 O O . ILE B 1 127 ? -5.547 15.289 -7.617 1 65.44 127 ILE B O 1
ATOM 2127 N N . ASN B 1 128 ? -4.711 16.219 -9.414 1 53.44 128 ASN B N 1
ATOM 2128 C CA . ASN B 1 128 ? -5.168 17.609 -9.43 1 53.44 128 ASN B CA 1
ATOM 2129 C C . ASN B 1 128 ? -6.691 17.688 -9.438 1 53.44 128 ASN B C 1
ATOM 2131 O O . ASN B 1 128 ? -7.348 17.047 -10.258 1 53.44 128 ASN B O 1
ATOM 2135 N N . ARG B 1 129 ? -7.312 17.562 -8.391 1 46.84 129 ARG B N 1
ATOM 2136 C CA . ARG B 1 129 ? -8.742 17.859 -8.453 1 46.84 129 ARG B CA 1
ATOM 2137 C C . ARG B 1 129 ? -9.008 19.078 -9.336 1 46.84 129 ARG B C 1
ATOM 2139 O O . ARG B 1 129 ? -8.781 20.203 -8.922 1 46.84 129 ARG B O 1
ATOM 2146 N N . ALA B 1 130 ? -8.477 19.188 -10.438 1 41.72 130 ALA B N 1
ATOM 2147 C CA . ALA B 1 130 ? -8.945 20.281 -11.297 1 41.72 130 ALA B CA 1
ATOM 2148 C C . ALA B 1 130 ? -10.469 20.344 -11.312 1 41.72 130 ALA B C 1
ATOM 2150 O O . ALA B 1 130 ? -11.047 21.297 -11.859 1 41.72 130 ALA B O 1
ATOM 2151 N N . ARG B 1 131 ? -11.164 19.281 -11.141 1 38.47 131 ARG B N 1
ATOM 2152 C CA . ARG B 1 131 ? -12.562 19.422 -11.539 1 38.47 131 ARG B CA 1
ATOM 2153 C C . ARG B 1 131 ? -13.258 20.5 -10.719 1 38.47 131 ARG B C 1
ATOM 2155 O O . ARG B 1 131 ? -14.383 20.906 -11.031 1 38.47 131 ARG B O 1
ATOM 2162 N N . ASN B 1 132 ? -12.914 20.625 -9.445 1 37.22 132 ASN B N 1
ATOM 2163 C CA . ASN B 1 132 ? -13.812 21.578 -8.82 1 37.22 132 ASN B CA 1
ATOM 2164 C C . ASN B 1 132 ? -13.648 22.984 -9.422 1 37.22 132 ASN B C 1
ATOM 2166 O O . ASN B 1 132 ? -14.5 23.844 -9.227 1 37.22 132 ASN B O 1
ATOM 2170 N N . GLU B 1 133 ? -12.297 23.312 -9.812 1 35.84 133 GLU B N 1
ATOM 2171 C CA . GLU B 1 133 ? -12.258 24.734 -10.172 1 35.84 133 GLU B CA 1
ATOM 2172 C C . GLU B 1 133 ? -12.984 24.984 -11.492 1 35.84 133 GLU B C 1
ATOM 2174 O O . GLU B 1 133 ? -13.141 26.141 -11.906 1 35.84 133 GLU B O 1
ATOM 2179 N N . CYS B 1 134 ? -12.852 24.062 -12.461 1 33.91 134 CYS B N 1
ATOM 2180 C CA . CYS B 1 134 ? -13.461 24.656 -13.648 1 33.91 134 CYS B CA 1
ATOM 2181 C C . CYS B 1 134 ? -14.977 24.719 -13.5 1 33.91 134 CYS B C 1
ATOM 2183 O O . CYS B 1 134 ? -15.664 25.266 -14.367 1 33.91 134 CYS B O 1
ATOM 2185 N N . GLY B 1 135 ? -15.734 24.047 -12.547 1 28.78 135 GLY B N 1
ATOM 2186 C CA . GLY B 1 135 ? -17.109 24.484 -12.68 1 28.78 135 GLY B CA 1
ATOM 2187 C C . GLY B 1 135 ? -17.344 25.891 -12.164 1 28.78 135 GLY B C 1
ATOM 2188 O O . GLY B 1 135 ? -16.594 26.375 -11.312 1 28.78 135 GLY B O 1
#

Foldseek 3Di:
DFDKDWDWDFQWIWIAGPVPRDIDTQDGHPGGFQEWEAQPPQAKIWTDDQVQQFIWIFHPPDPDHTDTDTQDRHARWAYWYADNVVQKIWTFHQVQQFIWIDGVNNHPIDTDDRHPHGDHYDYDDPDPCVVVPVD/DFDKDWDWDFQWIWIAGPVPRDIDTQDGHPGGFQEWEAQPPQAKIWTDDQVQQFIWIFHPPDPDHTDTDTQDRHARWAYWYADNVVQKIWTFHQVQQFIWIDGVNNHPIDTDDRHPHGDHYDYDDPDPVVVVPVD

InterPro domains:
  IPR011042 Six-bladed beta-propeller, TolB-like [G3DSA:2.120.10.30] (3-130)

Sequence (270 aa):
LHEKLLFSRTLKLKELDLDTGVVKELATLKTVVYSLAYDVKERYVYVPRYYESVIHRFPYPNDQTVNFETVVSTQIPYHVAFDSENSHLYWTGYLSRKIMRCNSDGSSLTVIVVASSIPMALTLDTINRARNECGLHEKLLFSRTLKLKELDLDTGVVKELATLKTVVYSLAYDVKERYVYVPRYYESVIHRFPYPNDQTVNFETVVSTQIPYHVAFDSENSHLYWTGYLSRKIMRCNSDGSSLTVIVVASSIPMALTLDTINRARNECG

Organism: Mytilus galloprovincialis (NCBI:txid29158)

Nearest PDB structures (foldseek):
  6l6r-assembly2_B  TM=8.747E-01  e=9.927E-07  Homo sapiens
  3soq-assembly1_A  TM=8.906E-01  e=2.109E-06  Homo sapiens
  8ffe-assembly1_A  TM=8.590E-01  e=1.998E-06  Homo sapiens
  4dg6-assembly1_A  TM=8.790E-01  e=6.890E-06  Homo sapiens
  1n7d-assembly1_A  TM=8.421E-01  e=3.462E-05  Homo sapiens

Solvent-accessible surface area (backbone atoms only — not comparable to full-atom values): 13816 Å² total; per-residue (Å²): 99,67,36,34,36,39,33,23,37,54,41,31,35,32,37,32,33,70,76,82,64,49,72,46,79,53,46,78,51,95,58,58,39,70,26,35,24,52,27,80,75,83,25,35,37,39,39,32,30,36,91,72,26,28,30,32,30,31,65,53,87,58,96,56,78,71,60,76,39,82,36,45,80,44,62,32,29,44,23,44,36,51,40,53,90,77,41,35,36,36,35,16,13,48,77,69,14,28,34,36,36,20,33,72,76,34,49,73,70,40,81,72,40,81,47,95,52,45,33,38,13,40,34,70,44,76,69,55,54,53,67,71,69,73,103,97,66,39,34,35,39,34,24,37,56,40,31,36,31,38,33,32,71,77,78,65,51,72,45,82,54,46,78,52,95,57,59,37,70,25,36,26,52,26,79,76,84,26,34,37,38,38,31,29,36,90,74,26,28,30,31,29,30,66,52,87,58,97,56,80,71,60,74,40,80,37,44,78,43,61,30,28,45,24,43,37,51,41,52,89,77,41,34,36,35,34,16,14,46,78,71,14,27,33,36,34,21,34,76,75,35,48,74,70,41,81,71,41,80,47,95,53,43,34,39,12,40,34,69,44,76,69,58,55,51,68,71,69,75,103

pLDDT: mean 91.25, std 14.61, range [28.78, 98.81]

Secondary structure (DSSP, 8-state):
---EEEEEETTEEEEEETTT--EEEEEE-SS-----EEETTTTEEEEEETTTTEEEEEESS-SS---PEEEEE-SSEEEEEEETTTTEEEEEETTTTEEEEEETTS-S-EEEEE-SS-EEEEEEE-S---HHHH-/---EEEEEETTEEEEEETTT--EEEEEE-SS-----EEETTTTEEEEEETTTTEEEEEESS-SS---PEEEEE-SSEEEEEEETTTTEEEEEETTTTEEEEEETTS-S-EEEEE-SS-EEEEEEE-S---HHHH-

Radius of gyration: 17.45 Å; Cα contacts (8 Å, |Δi|>4): 752; chains: 2; bounding box: 39×47×48 Å